Protein AF-A0AAW1S042-F1 (afdb_monomer)

Nearest PDB structures (foldseek):
  3hxe-assembly1_A  TM=8.657E-01  e=3.412E-12  Rattus norvegicus
  3hxd-assembly1_A  TM=8.629E-01  e=2.978E-12  Rattus norvegicus
  3c72-assembly1_A  TM=8.714E-01  e=6.152E-12  Rattus norvegicus
  3pz1-assembly1_A  TM=8.764E-01  e=8.450E-12  Rattus norvegicus
  3pz2-assembly1_A  TM=8.570E-01  e=3.607E-11  Rattus norvegicus

Radius of gyration: 26.25 Å; Cα contacts (8 Å, |Δi|>4): 210; chains: 1; bounding box: 79×52×67 Å

Foldseek 3Di:
DDDDDDPDPPDDPDPVVVVVVVVLVVLLVVLVVLLVVCVVVLPLDPVSLVSLLVNCLSPVLPLVSLVSLVSSLVVCVPDPQDLVNNLVSLVVLLVSLLSNCVVPVQRPSSLVSNLVSVVVVSDDLVVVLVSLVVSCVVPVQSPSSLVSNVSSCVVVVPDLVVLLVVLLVSCVVPVLSLSSLVSVLVSLLVVQLPPDPPDPVNVVVVVDPPPPPPPPSPSQRDPVVLVVLVVSLVVSCVVPVPRCSSVVSVLSSLVSVLVVLVPDDDDPVSVVVNVVSVVVNVPPDPDPDPPDPDD

Mean predicted aligned error: 10.49 Å

Organism: NCBI:txid381761

Sequence (295 aa):
MHGRPRPPKDQPEDPEKQRAAGKRLALFSRLCNEVLARRAAKRYDEKSLALAGALLEQNPEVYTAWNFRREALQLALKGDAGPGEAQRLAQRELDLTEKAVRKNPKSYAAWFHRRWVVEQGLCPLDGELDLIDRLLDMDERNFHGWGYRQFITARAGVQAAAEDAYTATRIGQNFSNYSAWHARTTLLQRLHASSRTVTLDQLLAEADPASSTGESAASMVPTWALREEYGLVQQAFFTDPADQSAWLYHRWLLGGSLAHFAAASGTPREGTARQVLEEELACGDSTIECTVINW

Structure (mmCIF, N/CA/C/O backbone):
data_AF-A0AAW1S042-F1
#
_entry.id   AF-A0AAW1S042-F1
#
loop_
_atom_site.group_PDB
_atom_site.id
_atom_site.type_symbol
_atom_site.label_atom_id
_atom_site.label_alt_id
_atom_site.label_comp_id
_atom_site.label_asym_id
_atom_site.label_entity_id
_atom_site.label_seq_id
_atom_site.pdbx_PDB_ins_code
_atom_site.Cartn_x
_atom_site.Cartn_y
_atom_site.Cartn_z
_atom_site.occupancy
_atom_site.B_iso_or_equiv
_atom_site.auth_seq_id
_atom_site.auth_comp_id
_atom_site.auth_asym_id
_atom_site.auth_atom_id
_atom_site.pdbx_PDB_model_num
ATOM 1 N N . MET A 1 1 ? -9.367 14.662 2.533 1.00 55.53 1 MET A N 1
ATOM 2 C CA . MET A 1 1 ? -9.899 16.023 2.316 1.00 55.53 1 MET A CA 1
ATOM 3 C C . MET A 1 1 ? -9.790 16.343 0.817 1.00 55.53 1 MET A C 1
ATOM 5 O O . MET A 1 1 ? -9.067 17.245 0.440 1.00 55.53 1 MET A O 1
ATOM 9 N N . HIS A 1 2 ? -10.444 15.566 -0.060 1.00 60.66 2 HIS A N 1
ATOM 10 C CA . HIS A 1 2 ? -10.288 15.696 -1.521 1.00 60.66 2 HIS A CA 1
ATOM 11 C C . HIS A 1 2 ? -11.624 15.480 -2.230 1.00 60.66 2 HIS A C 1
ATOM 13 O O . HIS A 1 2 ? -12.466 14.742 -1.716 1.00 60.66 2 HIS A O 1
ATOM 19 N N . GLY A 1 3 ? -11.815 16.142 -3.374 1.00 66.12 3 GLY A N 1
ATOM 20 C CA . GLY A 1 3 ? -12.929 15.891 -4.292 1.00 66.12 3 GLY A CA 1
ATOM 21 C C . GLY A 1 3 ? -14.330 16.206 -3.763 1.00 66.12 3 GLY A C 1
ATOM 22 O O . GLY A 1 3 ? -15.298 15.785 -4.383 1.00 66.12 3 GLY A O 1
ATOM 23 N N . ARG A 1 4 ? -14.477 16.914 -2.631 1.00 73.31 4 ARG A N 1
ATOM 24 C CA . ARG A 1 4 ? -15.805 17.331 -2.155 1.00 73.31 4 ARG A CA 1
ATOM 25 C C . ARG A 1 4 ? -16.309 18.484 -3.026 1.00 73.31 4 ARG A C 1
ATOM 27 O O . ARG A 1 4 ? -15.673 19.542 -3.000 1.00 73.31 4 ARG A O 1
ATOM 34 N N . PRO A 1 5 ? -17.424 18.312 -3.759 1.00 78.06 5 PRO A N 1
ATOM 35 C CA . PRO A 1 5 ? -18.046 19.415 -4.475 1.00 78.06 5 PRO A CA 1
ATOM 36 C C . PRO A 1 5 ? -18.377 20.520 -3.475 1.00 78.06 5 PRO A C 1
ATOM 38 O O . PRO A 1 5 ? -18.870 20.237 -2.379 1.00 78.06 5 PRO A O 1
ATOM 41 N N . ARG A 1 6 ? -18.075 21.772 -3.822 1.00 78.62 6 ARG A N 1
ATOM 42 C CA . ARG A 1 6 ? -18.481 22.896 -2.977 1.00 78.62 6 ARG A CA 1
ATOM 43 C C . ARG A 1 6 ? -19.997 23.050 -3.111 1.00 78.62 6 ARG A C 1
ATOM 45 O O . ARG A 1 6 ? -20.460 23.196 -4.243 1.00 78.62 6 ARG A O 1
ATOM 52 N N . PRO A 1 7 ? -20.766 23.002 -2.011 1.00 77.50 7 PRO A N 1
ATOM 53 C CA . PRO A 1 7 ? -22.184 23.305 -2.093 1.00 77.50 7 PRO A CA 1
ATOM 54 C C . PRO A 1 7 ? -22.375 24.771 -2.531 1.00 77.50 7 PRO A C 1
ATOM 56 O O . PRO A 1 7 ? -21.526 25.615 -2.215 1.00 77.50 7 PRO A O 1
ATOM 59 N N . PRO A 1 8 ? -23.458 25.091 -3.263 1.00 81.06 8 PRO A N 1
ATOM 60 C CA . PRO A 1 8 ? -23.831 26.472 -3.560 1.00 81.06 8 PRO A CA 1
ATOM 61 C C . PRO A 1 8 ? -23.985 27.271 -2.260 1.00 81.06 8 PRO A C 1
ATOM 63 O O . PRO A 1 8 ? -24.563 26.764 -1.301 1.00 81.06 8 PRO A O 1
ATOM 66 N N . LYS A 1 9 ? -23.484 28.514 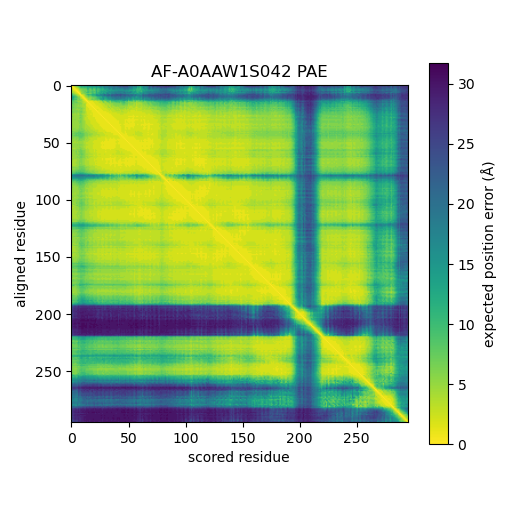-2.220 1.00 73.50 9 LYS A N 1
ATOM 67 C CA . LYS A 1 9 ? -23.454 29.348 -1.000 1.00 73.50 9 LYS A CA 1
ATOM 68 C C . LYS A 1 9 ? -24.835 29.597 -0.373 1.00 73.50 9 LYS A C 1
ATOM 70 O O . LYS A 1 9 ? -24.899 29.792 0.835 1.00 73.50 9 LYS A O 1
ATOM 75 N N . ASP A 1 10 ? -25.901 29.542 -1.170 1.00 79.50 10 ASP A N 1
ATOM 76 C CA . ASP A 1 10 ? -27.246 29.981 -0.771 1.00 79.50 10 ASP A CA 1
ATOM 77 C C . ASP A 1 10 ? -28.249 28.828 -0.585 1.00 79.50 10 ASP A C 1
ATOM 79 O O . ASP A 1 10 ? -29.434 29.067 -0.357 1.00 79.50 10 ASP A O 1
ATOM 83 N N . GLN A 1 11 ? -27.807 27.567 -0.681 1.00 74.69 11 GLN A N 1
ATOM 84 C CA . GLN A 1 11 ? -28.673 26.420 -0.395 1.00 74.69 11 GLN A CA 1
ATOM 85 C C . GLN A 1 11 ? -28.545 26.004 1.074 1.00 74.69 11 GLN A C 1
ATOM 87 O O . GLN A 1 11 ? -27.456 25.597 1.489 1.00 74.69 11 GLN A O 1
ATOM 92 N N . PRO A 1 12 ? -29.634 26.057 1.867 1.00 74.62 12 PRO A N 1
ATOM 93 C CA . PRO A 1 12 ? -29.617 25.495 3.207 1.00 74.62 12 PRO A CA 1
ATOM 94 C C . PRO A 1 12 ? -29.330 23.993 3.122 1.00 74.62 12 PRO A C 1
ATOM 96 O O . PRO A 1 12 ? -29.873 23.280 2.275 1.00 74.62 12 PRO A O 1
ATOM 99 N N . GLU A 1 13 ? -28.446 23.515 3.994 1.00 74.56 13 GLU A N 1
ATOM 100 C CA . GLU A 1 13 ? -28.177 22.087 4.114 1.00 74.56 13 GLU A CA 1
ATOM 101 C C . GLU A 1 13 ? -29.459 21.338 4.492 1.00 74.56 13 GLU A C 1
ATOM 103 O O . GLU A 1 13 ? -30.208 21.744 5.379 1.00 74.56 13 GLU A O 1
ATOM 108 N N . ASP A 1 14 ? -29.677 20.211 3.822 1.00 85.31 14 ASP A N 1
ATOM 109 C CA . ASP A 1 14 ? -30.791 19.305 4.075 1.00 85.31 14 ASP A CA 1
ATOM 110 C C . ASP A 1 14 ? -30.846 18.893 5.570 1.00 85.31 14 ASP A C 1
ATOM 112 O O . ASP A 1 14 ? -29.891 18.273 6.068 1.00 85.31 14 ASP A O 1
ATOM 116 N N . PRO A 1 15 ? -31.946 19.197 6.293 1.00 88.75 15 PRO A N 1
ATOM 117 C CA . PRO A 1 15 ? -32.100 18.871 7.710 1.00 88.75 15 PRO A CA 1
ATOM 118 C C . PRO A 1 15 ? -31.902 17.383 8.027 1.00 88.75 15 PRO A C 1
ATOM 120 O O . PRO A 1 15 ? -31.401 17.035 9.102 1.00 88.75 15 PRO A O 1
ATOM 123 N N . GLU A 1 16 ? -32.247 16.482 7.102 1.00 88.44 16 GLU A N 1
ATOM 124 C CA . GLU A 1 16 ? -32.028 15.047 7.290 1.00 88.44 16 GLU A CA 1
ATOM 125 C C . GLU A 1 16 ? -30.540 14.696 7.244 1.00 88.44 16 GLU A C 1
ATOM 127 O O . GLU A 1 16 ? -30.055 13.942 8.098 1.00 88.44 16 GLU A O 1
ATOM 132 N N . LYS A 1 17 ? -29.785 15.297 6.313 1.00 87.00 17 LYS A N 1
ATOM 133 C CA . LYS A 1 17 ? -28.324 15.135 6.232 1.00 87.00 17 LYS A CA 1
ATOM 134 C C . LYS A 1 17 ? -27.640 15.671 7.481 1.00 87.00 17 LYS A C 1
ATOM 136 O O . LYS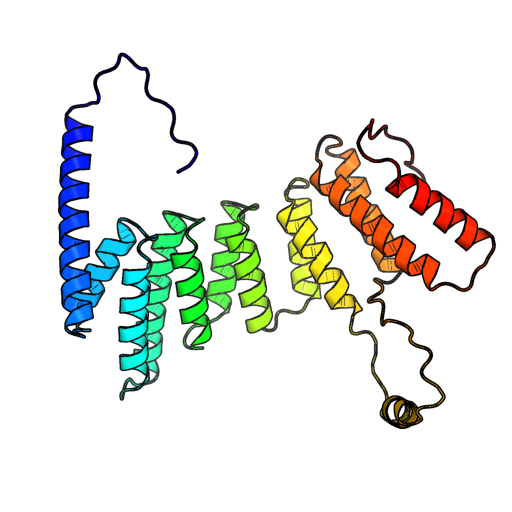 A 1 17 ? -26.755 14.997 8.012 1.00 87.00 17 LYS A O 1
ATOM 141 N N . GLN A 1 18 ? -28.077 16.820 7.996 1.00 87.94 18 GLN A N 1
ATOM 142 C CA . GLN A 1 18 ? -27.558 17.375 9.249 1.00 87.94 18 GLN A CA 1
ATOM 143 C C . GLN A 1 18 ? -27.838 16.450 10.436 1.00 87.94 18 GLN A C 1
ATOM 145 O O . GLN A 1 18 ? -26.932 16.131 11.211 1.00 87.94 18 GLN A O 1
ATOM 150 N N . ARG A 1 19 ? -29.068 15.932 10.552 1.00 90.62 19 ARG A N 1
ATOM 151 C CA . ARG A 1 19 ? -29.435 14.986 11.616 1.00 90.62 19 ARG A CA 1
ATOM 152 C C . ARG A 1 19 ? -28.632 13.686 11.524 1.00 90.62 19 ARG A C 1
ATOM 154 O O . ARG A 1 19 ? -28.183 13.169 12.550 1.00 90.62 19 ARG A O 1
ATOM 161 N N . ALA A 1 20 ? -28.427 13.154 10.320 1.00 90.88 20 ALA A N 1
ATOM 162 C CA . ALA A 1 20 ? -27.613 11.963 10.089 1.00 90.88 20 ALA A CA 1
ATOM 163 C C . ALA A 1 20 ? -26.132 12.203 10.434 1.00 90.88 20 ALA A C 1
ATOM 165 O O . ALA A 1 20 ? -25.518 11.378 11.117 1.00 90.88 20 ALA A O 1
ATOM 166 N N . ALA A 1 21 ? -25.572 13.350 10.036 1.00 90.06 21 ALA A N 1
ATOM 167 C CA . ALA A 1 21 ? -24.212 13.752 10.386 1.00 90.06 21 ALA A CA 1
ATOM 168 C C . ALA A 1 21 ? -24.035 13.896 11.905 1.00 90.06 21 ALA A C 1
ATOM 170 O O . ALA A 1 21 ? -23.067 13.369 12.455 1.00 90.06 21 ALA A O 1
ATOM 171 N N . GLY A 1 22 ? -25.004 14.509 12.594 1.00 94.06 22 GLY A N 1
ATOM 172 C CA . GLY A 1 22 ? -25.017 14.626 14.053 1.00 94.06 22 GLY A CA 1
ATOM 173 C C . GLY A 1 22 ? -25.042 13.267 14.758 1.00 94.06 22 GLY A C 1
ATOM 174 O O . GLY A 1 22 ? -24.242 13.023 15.662 1.00 94.06 22 GLY A O 1
ATOM 175 N N . LYS A 1 23 ? -25.885 12.328 14.299 1.00 93.81 23 LYS A N 1
ATOM 176 C CA . LYS A 1 23 ? -25.903 10.946 14.819 1.00 93.81 23 LYS A CA 1
ATOM 177 C C . LYS A 1 23 ? -24.561 10.240 14.611 1.00 93.81 23 LYS A C 1
ATOM 179 O O . LYS A 1 23 ? -24.075 9.575 15.527 1.00 93.81 23 LYS A O 1
ATOM 184 N N . ARG A 1 24 ? -23.951 10.398 13.429 1.00 93.62 24 ARG A N 1
ATOM 185 C CA . ARG A 1 24 ? -22.645 9.805 13.109 1.00 93.62 24 ARG A CA 1
ATOM 186 C C . ARG A 1 24 ? -21.542 10.379 13.992 1.00 93.62 24 ARG A C 1
ATOM 188 O O . ARG A 1 24 ? -20.758 9.614 14.539 1.00 93.62 24 ARG A O 1
ATOM 195 N N . LEU A 1 25 ? -21.520 11.697 14.188 1.00 95.44 25 LEU A N 1
ATOM 196 C CA . LEU A 1 25 ? -20.566 12.368 15.070 1.00 95.44 25 LEU A CA 1
ATOM 197 C C . LEU A 1 25 ? -20.721 11.902 16.523 1.00 95.44 25 LEU A C 1
ATOM 199 O O . LEU A 1 25 ? -19.735 11.537 17.154 1.00 95.44 25 LEU A O 1
ATOM 203 N N . ALA A 1 26 ? -21.950 11.837 17.038 1.00 96.56 26 ALA A N 1
ATOM 204 C CA . ALA A 1 26 ? -22.207 11.363 18.397 1.00 96.56 26 ALA A CA 1
ATOM 205 C C . ALA A 1 26 ? -21.772 9.901 18.597 1.00 96.56 26 ALA A C 1
ATOM 207 O O . ALA A 1 26 ? -21.241 9.540 19.648 1.00 96.56 26 ALA A O 1
ATOM 208 N N . LEU A 1 27 ? -21.983 9.038 17.598 1.00 96.00 27 LEU A N 1
ATOM 209 C CA . LEU A 1 27 ? -21.487 7.665 17.640 1.00 96.00 27 LEU A CA 1
ATOM 210 C C . LEU A 1 27 ? -19.955 7.615 17.579 1.00 96.00 27 LEU A C 1
ATOM 212 O O . LEU A 1 27 ? -19.354 6.917 18.389 1.00 96.00 27 LEU A O 1
ATOM 216 N N . PHE A 1 28 ? -19.333 8.368 16.670 1.00 97.00 28 PHE A N 1
ATOM 217 C CA . PHE A 1 28 ? -17.879 8.460 16.544 1.00 97.00 28 PHE A CA 1
ATOM 218 C C . PHE A 1 28 ? -17.223 8.898 17.859 1.00 97.00 28 PHE A C 1
ATOM 220 O O . PHE A 1 28 ? -16.345 8.201 18.359 1.00 97.00 28 PHE A O 1
ATOM 227 N N . SER A 1 29 ? -17.699 9.986 18.472 1.00 97.50 29 SER A N 1
ATOM 228 C CA . SER A 1 29 ? -17.171 10.482 19.749 1.00 97.50 29 SER A CA 1
ATOM 229 C C . SER A 1 29 ? -17.309 9.453 20.872 1.00 97.50 29 SER A C 1
ATOM 231 O O . SER A 1 29 ? -16.369 9.248 21.637 1.00 97.50 29 SER A O 1
ATOM 233 N N . ARG A 1 30 ? -18.450 8.750 20.950 1.00 97.88 30 ARG A N 1
ATOM 234 C CA . ARG A 1 30 ? -18.648 7.672 21.934 1.00 97.88 30 ARG A CA 1
ATOM 235 C C . ARG A 1 30 ? -17.677 6.513 21.723 1.00 97.88 30 ARG A C 1
ATOM 237 O O . ARG A 1 30 ? -17.070 6.062 22.689 1.00 97.88 30 ARG A O 1
ATOM 244 N N . LEU A 1 31 ? -17.507 6.056 20.481 1.00 98.12 31 LEU A N 1
ATOM 245 C CA . LEU A 1 31 ? -16.571 4.978 20.154 1.00 98.12 31 LEU A CA 1
ATOM 246 C C . LEU A 1 31 ? -15.123 5.374 20.460 1.00 98.12 31 LEU A C 1
ATOM 248 O O . LEU A 1 31 ? -14.408 4.589 21.073 1.00 98.12 31 LEU A O 1
ATOM 252 N N . CYS A 1 32 ? -14.705 6.590 20.096 1.00 97.94 32 CYS A N 1
ATOM 253 C CA . CYS A 1 32 ? -13.380 7.113 20.432 1.00 97.94 32 CYS A CA 1
ATOM 254 C C . CYS A 1 32 ? -13.124 7.067 21.940 1.00 97.94 32 CYS A C 1
ATOM 256 O O . CYS A 1 32 ? -12.127 6.491 22.370 1.00 97.94 32 CYS A O 1
ATOM 258 N N . ASN A 1 33 ? -14.038 7.621 22.742 1.00 97.94 33 ASN A N 1
ATOM 259 C CA . ASN A 1 33 ? -13.884 7.668 24.195 1.00 97.94 33 ASN A CA 1
ATOM 260 C C . ASN A 1 33 ? -13.809 6.263 24.807 1.00 97.94 33 ASN A C 1
ATOM 262 O O . ASN A 1 33 ? -12.932 5.995 25.626 1.00 97.94 33 ASN A O 1
ATOM 266 N N . GLU A 1 34 ? -14.681 5.350 24.376 1.00 97.94 34 GLU A N 1
ATOM 267 C CA . GLU A 1 34 ? -14.714 3.984 24.902 1.00 97.94 34 GLU A CA 1
ATOM 268 C C . GLU A 1 34 ? -13.457 3.185 24.515 1.00 97.94 34 GLU A C 1
ATOM 270 O O . GLU A 1 34 ? -12.880 2.493 25.357 1.00 97.94 34 GLU A O 1
ATOM 275 N N . VAL A 1 35 ? -12.986 3.303 23.268 1.00 98.25 35 VAL A N 1
ATOM 276 C CA . VAL A 1 35 ? -11.755 2.638 22.803 1.00 98.25 35 VAL A CA 1
ATOM 277 C C . VAL A 1 35 ? -10.532 3.179 23.546 1.00 98.25 35 VAL A C 1
ATOM 279 O O . VAL A 1 35 ? -9.700 2.394 24.001 1.00 98.25 35 VAL A O 1
ATOM 282 N N . LEU A 1 36 ? -10.432 4.500 23.731 1.00 97.94 36 LEU A N 1
ATOM 283 C CA . LEU A 1 36 ? -9.343 5.118 24.492 1.00 97.94 36 LEU A CA 1
ATOM 284 C C . LEU A 1 36 ? -9.344 4.669 25.958 1.00 97.94 36 LEU A C 1
ATOM 286 O O . LEU A 1 36 ? -8.295 4.289 26.478 1.00 97.94 36 LEU A O 1
ATOM 290 N N . ALA A 1 37 ? -10.511 4.642 26.606 1.00 98.12 37 ALA A N 1
ATOM 291 C CA . ALA A 1 37 ? -10.644 4.180 27.986 1.00 98.12 37 ALA A CA 1
ATOM 292 C C . ALA A 1 37 ? -10.275 2.692 28.136 1.00 98.12 37 ALA A C 1
ATOM 294 O O . ALA A 1 37 ? -9.595 2.301 29.087 1.00 98.12 37 ALA A O 1
ATOM 295 N N . ARG A 1 38 ? -10.685 1.841 27.187 1.00 98.00 38 ARG A N 1
ATOM 296 C CA . ARG A 1 38 ? -10.331 0.410 27.168 1.00 98.00 38 ARG A CA 1
ATOM 297 C C . ARG A 1 38 ? -8.845 0.178 26.940 1.00 98.00 38 ARG A C 1
ATOM 299 O O . ARG A 1 38 ? -8.270 -0.659 27.634 1.00 98.00 38 ARG A O 1
ATOM 306 N N . ARG A 1 39 ? -8.222 0.946 26.044 1.00 97.12 39 ARG A N 1
ATOM 307 C CA . ARG A 1 39 ? -6.772 0.917 25.831 1.00 97.12 39 ARG A CA 1
ATOM 308 C C . ARG A 1 39 ? -6.003 1.348 27.075 1.00 97.12 39 ARG A C 1
ATOM 310 O O . ARG A 1 39 ? -5.081 0.646 27.472 1.00 97.12 39 ARG A O 1
ATOM 317 N N . ALA A 1 40 ? -6.408 2.442 27.724 1.00 97.31 40 ALA A N 1
ATOM 318 C CA . ALA A 1 40 ? -5.790 2.902 28.971 1.00 97.31 40 ALA A CA 1
ATOM 319 C C . ALA A 1 40 ? -5.861 1.832 30.075 1.00 97.31 40 ALA A C 1
ATOM 321 O O . ALA A 1 40 ? -4.893 1.611 30.796 1.00 97.31 40 ALA A O 1
ATOM 322 N N . ALA A 1 41 ? -6.980 1.107 30.145 1.00 97.44 41 ALA A N 1
ATOM 323 C CA . ALA A 1 41 ? -7.169 -0.017 31.057 1.00 97.44 41 ALA A CA 1
ATOM 324 C C . ALA A 1 41 ? -6.541 -1.344 30.573 1.00 97.44 41 ALA A C 1
ATOM 326 O O . ALA A 1 41 ? -6.717 -2.360 31.241 1.00 97.44 41 ALA A O 1
ATOM 327 N N . LYS A 1 42 ? -5.862 -1.370 29.414 1.00 96.25 42 LYS A N 1
ATOM 328 C CA . LYS A 1 42 ? -5.301 -2.577 28.770 1.00 96.25 42 LYS A CA 1
ATOM 329 C C . LYS A 1 42 ? -6.311 -3.734 28.641 1.00 96.25 42 LYS A C 1
ATOM 331 O O . LYS A 1 42 ? -5.962 -4.901 28.799 1.00 96.25 42 LYS A O 1
ATOM 336 N N . ARG A 1 43 ? -7.582 -3.416 28.370 1.00 96.81 43 ARG A N 1
ATOM 337 C CA . ARG A 1 43 ? -8.670 -4.402 28.234 1.00 96.81 43 ARG A CA 1
ATOM 338 C C . ARG A 1 43 ? -8.825 -4.846 26.782 1.00 96.81 43 ARG A C 1
ATOM 340 O O . ARG A 1 43 ? -9.463 -4.139 26.007 1.00 96.81 43 ARG A O 1
ATOM 347 N N . TYR A 1 44 ? -8.305 -6.019 26.428 1.00 95.06 44 TYR A N 1
ATOM 348 C CA . TYR A 1 44 ? -8.291 -6.552 25.052 1.00 95.06 44 TYR A CA 1
ATOM 349 C C . TYR A 1 44 ? -9.363 -7.621 24.769 1.00 95.06 44 TYR A C 1
ATOM 351 O O . TYR A 1 44 ? -9.159 -8.505 23.945 1.00 95.06 44 TYR A O 1
ATOM 359 N N . ASP A 1 45 ? -10.504 -7.556 25.457 1.00 94.50 45 ASP A N 1
ATOM 360 C CA . ASP A 1 45 ? -11.616 -8.486 25.240 1.00 94.50 45 ASP A CA 1
ATOM 361 C C . ASP A 1 45 ? -12.277 -8.326 23.851 1.00 94.50 45 ASP A C 1
ATOM 363 O O . ASP A 1 45 ? -12.100 -7.323 23.153 1.00 94.50 45 ASP A O 1
ATOM 367 N N . GLU A 1 46 ? -13.078 -9.313 23.443 1.00 94.31 46 GLU A N 1
ATOM 368 C CA . GLU A 1 46 ? -13.741 -9.308 22.132 1.00 94.31 46 GLU A CA 1
ATOM 369 C C . GLU A 1 46 ? -14.631 -8.073 21.919 1.00 94.31 46 GLU A C 1
ATOM 371 O O . GLU A 1 46 ? -14.674 -7.512 20.821 1.00 94.31 46 GLU A O 1
ATOM 376 N N . LYS A 1 47 ? -15.284 -7.580 22.978 1.00 96.62 47 LYS A N 1
ATOM 377 C CA . LYS A 1 47 ? -16.103 -6.367 22.909 1.00 96.62 47 LYS A CA 1
ATOM 378 C C . LYS A 1 47 ? -15.235 -5.133 22.660 1.00 96.62 47 LYS A C 1
ATOM 380 O O . LYS A 1 47 ? -15.620 -4.284 21.857 1.00 96.62 47 LYS A O 1
ATOM 385 N N . SER A 1 48 ? -14.067 -5.026 23.295 1.00 97.38 48 SER A N 1
ATOM 386 C CA . SER A 1 48 ? -13.092 -3.965 23.018 1.00 97.38 48 SER A CA 1
ATOM 387 C C . SER A 1 48 ? -12.673 -3.948 21.551 1.00 97.38 48 SER A C 1
ATOM 389 O O . SER A 1 48 ? -12.648 -2.884 20.928 1.00 97.38 48 SER A O 1
ATOM 391 N N . LEU A 1 49 ? -12.370 -5.120 20.989 1.00 97.19 49 LEU A N 1
ATOM 392 C CA . LEU A 1 49 ? -11.982 -5.245 19.589 1.00 97.19 49 LEU A CA 1
ATOM 393 C C . LEU A 1 49 ? -13.145 -4.912 18.653 1.00 97.19 49 LEU A C 1
ATOM 395 O O . LEU A 1 49 ? -12.946 -4.166 17.698 1.00 97.19 49 LEU A O 1
ATOM 399 N N . ALA A 1 50 ? -14.363 -5.367 18.943 1.00 97.38 50 ALA A N 1
ATOM 400 C CA . ALA A 1 50 ? -15.543 -5.021 18.153 1.00 97.38 50 ALA A CA 1
ATOM 401 C C . ALA A 1 50 ? -15.794 -3.501 18.121 1.00 97.38 50 ALA A C 1
ATOM 403 O O . ALA A 1 50 ? -16.047 -2.935 17.058 1.00 97.38 50 ALA A O 1
ATOM 404 N N . LEU A 1 51 ? -15.651 -2.817 19.261 1.00 98.12 51 LEU A N 1
ATOM 405 C CA . LEU A 1 51 ? -15.790 -1.358 19.348 1.00 98.12 51 LEU A CA 1
ATOM 406 C C . LEU A 1 51 ? -14.705 -0.624 18.548 1.00 98.12 51 LEU A C 1
ATOM 408 O O . LEU A 1 51 ? -15.008 0.335 17.838 1.00 98.12 51 LEU A O 1
ATOM 412 N N . ALA A 1 52 ? -13.456 -1.091 18.620 1.00 98.19 52 ALA A N 1
ATOM 413 C CA . ALA A 1 52 ? -12.367 -0.549 17.810 1.00 98.19 52 ALA A CA 1
ATOM 414 C C . ALA A 1 52 ? -12.590 -0.796 16.309 1.00 98.19 52 ALA A C 1
ATOM 416 O O . ALA A 1 52 ? -12.351 0.099 15.504 1.00 98.19 52 ALA A O 1
ATOM 417 N N . GLY A 1 53 ? -13.100 -1.972 15.933 1.00 97.50 53 GLY A N 1
ATOM 418 C CA . GLY A 1 53 ? -13.489 -2.289 14.558 1.00 97.50 53 GLY A CA 1
ATOM 419 C C . GLY A 1 53 ? -14.575 -1.345 14.044 1.00 97.50 53 GLY A C 1
ATOM 420 O O . GLY A 1 53 ? -14.393 -0.715 13.008 1.00 97.50 53 GLY A O 1
ATOM 421 N N . ALA A 1 54 ? -15.645 -1.139 14.816 1.00 96.69 54 ALA A N 1
ATOM 422 C CA . ALA A 1 54 ? -16.717 -0.204 14.468 1.00 96.69 54 ALA A CA 1
ATOM 423 C C . ALA A 1 54 ? -16.221 1.250 14.329 1.00 96.69 54 ALA A C 1
ATOM 425 O O . ALA A 1 54 ? -16.711 2.00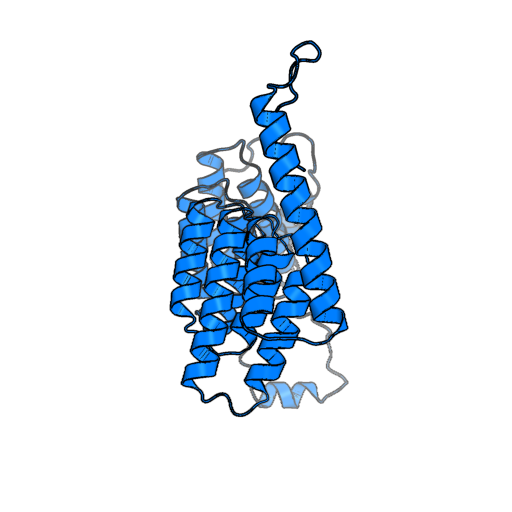9 13.488 1.00 96.69 54 ALA A O 1
ATOM 426 N N . LEU A 1 55 ? -15.237 1.653 15.141 1.00 97.75 55 LEU A N 1
ATOM 427 C CA . LEU A 1 55 ? -14.599 2.964 15.024 1.00 97.75 55 LEU A CA 1
ATOM 428 C C . LEU A 1 55 ? -13.829 3.101 13.703 1.00 97.75 55 LEU A C 1
ATOM 430 O O . LEU A 1 55 ? -13.962 4.111 13.011 1.00 97.75 55 LEU A O 1
ATOM 434 N N . LEU A 1 56 ? -13.063 2.075 13.335 1.00 97.56 56 LEU A N 1
ATOM 435 C CA . LEU A 1 56 ? -12.264 2.040 12.109 1.00 97.56 56 LEU A CA 1
ATOM 436 C C . LEU A 1 56 ? -13.128 1.930 10.850 1.00 97.56 56 LEU A C 1
ATOM 438 O O . LEU A 1 56 ? -12.852 2.595 9.853 1.00 97.56 56 LEU A O 1
ATOM 442 N N . GLU A 1 57 ? -14.232 1.186 10.915 1.00 93.69 57 GLU A N 1
ATOM 443 C CA . GLU A 1 57 ? -15.240 1.166 9.857 1.00 93.69 57 GLU A CA 1
ATOM 444 C C . GLU A 1 57 ? -15.857 2.556 9.652 1.00 93.69 57 GLU A C 1
ATOM 446 O O . GLU A 1 57 ? -16.181 2.916 8.521 1.00 93.69 57 GLU A O 1
ATOM 451 N N . GLN A 1 58 ? -15.972 3.397 10.690 1.00 92.75 58 GLN A N 1
ATOM 452 C CA . GLN A 1 58 ? -16.365 4.801 10.520 1.00 92.75 58 GLN A CA 1
ATOM 453 C C . GLN A 1 58 ? -15.249 5.670 9.946 1.00 92.75 58 GLN A C 1
ATOM 455 O O . GLN A 1 58 ? -15.519 6.440 9.016 1.00 92.75 58 GLN A O 1
ATOM 460 N N . ASN A 1 59 ? -14.031 5.551 10.471 1.00 94.38 59 ASN A N 1
ATOM 461 C CA . ASN A 1 59 ? -12.872 6.302 10.012 1.00 94.38 59 ASN A CA 1
ATOM 462 C C . ASN A 1 59 ? -11.578 5.473 10.149 1.00 94.38 59 ASN A C 1
ATOM 464 O O . ASN A 1 59 ? -11.057 5.347 11.262 1.00 94.38 59 ASN A O 1
ATOM 468 N N . PRO A 1 60 ? -11.008 4.976 9.038 1.00 95.94 60 PRO A N 1
ATOM 469 C CA . PRO A 1 60 ? -9.788 4.178 9.085 1.00 95.94 60 PRO A CA 1
ATOM 470 C C . PRO A 1 60 ? -8.535 5.007 9.407 1.00 95.94 60 PRO A C 1
ATOM 472 O O . PRO A 1 60 ? -7.493 4.429 9.691 1.00 95.94 60 PRO A O 1
ATOM 475 N N . GLU A 1 61 ? -8.619 6.343 9.448 1.00 94.62 61 GLU A N 1
ATOM 476 C CA . GLU A 1 61 ? -7.497 7.220 9.823 1.00 94.62 61 GLU A CA 1
ATOM 477 C C . GLU A 1 61 ? -7.244 7.291 11.335 1.00 94.62 61 GLU A C 1
ATOM 479 O O . GLU A 1 61 ? -6.307 7.955 11.780 1.00 94.62 61 GLU A O 1
ATOM 484 N N . VAL A 1 62 ? -8.065 6.634 12.163 1.00 96.50 62 VAL A N 1
ATOM 485 C CA . VAL A 1 62 ? -7.866 6.626 13.619 1.00 96.50 62 VAL A CA 1
ATOM 486 C C . VAL A 1 62 ? -6.711 5.685 13.977 1.00 96.50 62 VAL A C 1
ATOM 488 O O . VAL A 1 62 ? -6.903 4.558 14.429 1.00 96.50 62 VAL A O 1
ATOM 491 N N . TYR A 1 63 ? -5.482 6.171 13.793 1.00 96.25 63 TYR A N 1
ATOM 492 C CA . TYR A 1 63 ? -4.241 5.414 13.995 1.00 96.25 63 TYR A CA 1
ATOM 493 C C . TYR A 1 63 ? -4.162 4.750 15.378 1.00 96.25 63 TYR A C 1
ATOM 495 O O . TYR A 1 63 ? -3.802 3.583 15.509 1.00 96.25 63 TYR A O 1
ATOM 503 N N . THR A 1 64 ? -4.595 5.460 16.419 1.00 97.12 64 THR A N 1
ATOM 504 C CA . THR A 1 64 ? -4.652 4.966 17.801 1.00 97.12 64 THR A CA 1
ATOM 505 C C . THR A 1 64 ? -5.481 3.686 17.949 1.00 97.12 64 THR A C 1
ATOM 507 O O . THR A 1 64 ? -5.117 2.823 18.748 1.00 97.12 64 THR A O 1
ATOM 510 N N . ALA A 1 65 ? -6.569 3.538 17.185 1.00 98.12 65 ALA A N 1
ATOM 511 C CA . ALA A 1 65 ? -7.401 2.338 17.216 1.00 98.12 65 ALA A CA 1
ATOM 512 C C . ALA A 1 65 ? -6.693 1.152 16.546 1.00 98.12 65 ALA A C 1
ATOM 514 O O . ALA A 1 65 ? -6.744 0.043 17.070 1.00 98.12 65 ALA A O 1
ATOM 515 N N . TRP A 1 66 ? -5.945 1.378 15.461 1.00 98.19 66 TRP A N 1
ATOM 516 C CA . TRP A 1 66 ? -5.077 0.344 14.889 1.00 98.19 66 TRP A CA 1
ATOM 517 C C . TRP A 1 66 ? -3.976 -0.089 15.859 1.00 98.19 66 TRP A C 1
ATOM 519 O O . TRP A 1 66 ? -3.712 -1.283 15.967 1.00 98.19 66 TRP A O 1
ATOM 529 N N . ASN A 1 67 ? -3.359 0.846 16.592 1.00 97.94 67 ASN A N 1
ATOM 530 C CA . ASN A 1 67 ? -2.351 0.517 17.609 1.00 97.94 67 ASN A CA 1
ATOM 531 C C . ASN A 1 67 ? -2.942 -0.380 18.701 1.00 97.94 67 ASN A C 1
ATOM 533 O O . ASN A 1 67 ? -2.342 -1.391 19.045 1.00 97.94 67 ASN A O 1
ATOM 537 N N . PHE A 1 68 ? -4.139 -0.042 19.187 1.00 98.19 68 PHE A N 1
ATOM 538 C CA . PHE A 1 68 ? -4.855 -0.841 20.179 1.00 98.19 68 PHE A CA 1
ATOM 539 C C . PHE A 1 68 ? -5.105 -2.280 19.709 1.00 98.19 68 PHE A C 1
ATOM 541 O O . PHE A 1 68 ? -4.920 -3.229 20.468 1.00 98.19 68 PHE A O 1
ATOM 548 N N . ARG A 1 69 ? -5.486 -2.455 18.439 1.00 98.06 69 ARG A N 1
ATOM 549 C CA . ARG A 1 69 ? -5.689 -3.785 17.850 1.00 98.06 69 ARG A CA 1
ATOM 550 C C . ARG A 1 69 ? -4.382 -4.561 17.699 1.00 98.06 69 ARG A C 1
ATOM 552 O O . ARG A 1 69 ? -4.360 -5.751 17.991 1.00 98.06 69 ARG A O 1
ATOM 559 N N . ARG A 1 70 ? -3.280 -3.896 17.323 1.00 97.44 70 ARG A N 1
ATOM 560 C CA . ARG A 1 70 ? -1.951 -4.535 17.285 1.00 97.44 70 ARG A CA 1
ATOM 561 C C . ARG A 1 70 ? -1.505 -5.001 18.666 1.00 97.44 70 ARG A C 1
ATOM 563 O O . ARG A 1 70 ? -1.033 -6.123 18.783 1.00 97.44 70 ARG A O 1
ATOM 570 N N . GLU A 1 71 ? -1.695 -4.181 19.698 1.00 96.69 71 GLU A N 1
ATOM 571 C CA . GLU A 1 71 ? -1.390 -4.550 21.089 1.00 96.69 71 GLU A CA 1
ATOM 572 C C . GLU A 1 71 ? -2.163 -5.807 21.517 1.00 96.69 71 GLU A C 1
ATOM 574 O O . GLU A 1 71 ? -1.575 -6.732 22.079 1.00 96.69 71 GLU A O 1
ATOM 579 N N . ALA A 1 72 ? -3.459 -5.869 21.196 1.00 95.06 72 ALA A N 1
ATOM 580 C CA . ALA A 1 72 ? -4.301 -7.027 21.476 1.00 95.06 72 ALA A CA 1
ATOM 581 C C . ALA A 1 72 ? -3.837 -8.287 20.733 1.00 95.06 72 ALA A C 1
ATOM 583 O O . ALA A 1 72 ? -3.676 -9.338 21.354 1.00 95.06 72 ALA A O 1
ATOM 584 N N . LEU A 1 73 ? -3.590 -8.183 19.420 1.00 94.50 73 LEU A N 1
ATOM 585 C CA . LEU A 1 73 ? -3.140 -9.319 18.618 1.00 94.50 73 LEU A CA 1
ATOM 586 C C . LEU A 1 73 ? -1.771 -9.811 19.096 1.00 94.50 73 LEU A C 1
ATOM 588 O O . LEU A 1 73 ? -1.594 -11.002 19.300 1.00 94.50 73 LEU A O 1
ATOM 592 N N . GLN A 1 74 ? -0.820 -8.910 19.352 1.00 94.44 74 GLN A N 1
ATOM 593 C CA . GLN A 1 74 ? 0.498 -9.279 19.877 1.00 94.44 74 GLN A CA 1
ATOM 594 C C . GLN A 1 74 ? 0.409 -10.012 21.214 1.00 94.44 74 GLN A C 1
ATOM 596 O O . GLN A 1 74 ? 1.174 -10.946 21.441 1.00 94.44 74 GLN A O 1
ATOM 601 N N . LEU A 1 75 ? -0.495 -9.593 22.102 1.00 93.12 75 LEU A N 1
ATOM 602 C CA . LEU A 1 75 ? -0.709 -10.283 23.369 1.00 93.12 75 LEU A CA 1
ATOM 603 C C . LEU A 1 75 ? -1.279 -11.687 23.145 1.00 93.12 75 LEU A C 1
ATOM 605 O O . LEU A 1 75 ? -0.788 -12.634 23.751 1.00 93.12 75 LEU A O 1
ATOM 609 N N . ALA A 1 76 ? -2.266 -11.825 22.257 1.00 90.69 76 ALA A N 1
ATOM 610 C CA . ALA A 1 76 ? -2.853 -13.118 21.920 1.00 90.69 76 ALA A CA 1
ATOM 611 C C . ALA A 1 76 ? -1.821 -14.072 21.296 1.00 90.69 76 ALA A C 1
ATOM 613 O O . ALA A 1 76 ? -1.736 -15.224 21.705 1.00 90.69 76 ALA A O 1
ATOM 614 N N . LEU A 1 77 ? -0.987 -13.577 20.375 1.00 89.50 77 LEU A N 1
ATOM 615 C CA . LEU A 1 77 ? 0.065 -14.357 19.712 1.00 89.50 77 LEU A CA 1
ATOM 616 C C . LEU A 1 77 ? 1.222 -14.751 20.643 1.00 89.50 77 LEU A C 1
ATOM 618 O O . LEU A 1 77 ? 1.894 -15.742 20.383 1.00 89.50 77 LEU A O 1
ATOM 622 N N . LYS A 1 78 ? 1.480 -13.975 21.703 1.00 89.81 78 LYS A N 1
ATOM 623 C CA . LYS A 1 78 ? 2.469 -14.317 22.742 1.00 89.81 78 LYS A CA 1
ATOM 624 C C . LYS A 1 78 ? 1.935 -15.289 23.793 1.00 89.81 78 LYS A C 1
ATOM 626 O O . LYS A 1 78 ? 2.734 -15.833 24.549 1.00 89.81 78 LYS A O 1
ATOM 631 N N . GLY A 1 79 ? 0.616 -15.421 23.907 1.00 86.69 79 GLY A N 1
ATOM 632 C CA . GLY A 1 79 ? -0.016 -16.382 24.805 1.00 86.69 79 GLY A CA 1
ATOM 633 C C . GLY A 1 79 ? -0.084 -17.781 24.195 1.00 86.69 79 GLY A C 1
ATOM 634 O O . GLY A 1 79 ? 0.509 -18.055 23.157 1.00 86.69 79 GLY A O 1
ATOM 635 N N . ASP A 1 80 ? -0.890 -18.646 24.805 1.00 79.00 80 ASP A N 1
ATOM 636 C CA . ASP A 1 80 ? -1.086 -20.036 24.368 1.00 79.00 80 ASP A CA 1
ATOM 637 C C . ASP A 1 80 ? -2.070 -20.168 23.187 1.00 79.00 80 ASP A C 1
ATOM 639 O O . ASP A 1 80 ? -2.787 -21.164 23.056 1.00 79.00 80 ASP A O 1
ATOM 643 N N . ALA A 1 81 ? -2.161 -19.151 22.321 1.00 80.31 81 ALA A N 1
ATOM 644 C CA . ALA A 1 81 ? -2.979 -19.246 21.121 1.00 80.31 81 ALA A CA 1
ATOM 645 C C . ALA A 1 81 ? -2.389 -20.324 20.203 1.00 80.31 81 ALA A C 1
ATOM 647 O O . ALA A 1 81 ? -1.307 -20.165 19.639 1.00 80.31 81 ALA A O 1
ATOM 648 N N . GLY A 1 82 ? -3.111 -21.434 20.041 1.00 86.81 82 GLY A N 1
ATOM 649 C CA . GLY A 1 82 ? -2.718 -22.476 19.099 1.00 86.81 82 GLY A CA 1
ATOM 650 C C . GLY A 1 82 ? -2.612 -21.926 17.665 1.00 86.81 82 GLY A C 1
ATOM 651 O O . GLY A 1 82 ? -3.288 -20.944 17.337 1.00 86.81 82 GLY A O 1
ATOM 652 N N . PRO A 1 83 ? -1.834 -22.568 16.771 1.00 86.69 83 PRO A N 1
ATOM 653 C CA . PRO A 1 83 ? -1.589 -22.067 15.413 1.00 86.69 83 PRO A CA 1
ATOM 654 C C . PRO A 1 83 ? -2.862 -21.712 14.631 1.00 86.69 83 PRO A C 1
ATOM 656 O O . PRO A 1 83 ? -2.916 -20.679 13.969 1.00 86.69 83 PRO A O 1
ATOM 659 N N . GLY A 1 84 ? -3.920 -22.520 14.765 1.00 90.62 84 GLY A N 1
ATOM 660 C CA . GLY A 1 84 ? -5.206 -22.248 14.119 1.00 90.62 84 GLY A CA 1
ATOM 661 C C . GLY A 1 84 ? -5.909 -20.998 14.658 1.00 90.62 84 GLY A C 1
ATOM 662 O O . GLY A 1 84 ? -6.515 -20.257 13.890 1.00 90.62 84 GLY A O 1
ATOM 663 N N . GLU A 1 85 ? -5.803 -20.710 15.958 1.00 90.94 85 GLU A N 1
ATOM 664 C CA . GLU A 1 85 ? -6.375 -19.484 16.526 1.00 90.94 85 GLU A CA 1
ATOM 665 C C . GLU A 1 85 ? -5.593 -18.247 16.088 1.00 90.94 85 GLU A C 1
ATOM 667 O O . GLU A 1 85 ? -6.196 -17.255 15.683 1.00 90.94 85 GLU A O 1
ATOM 672 N N . ALA A 1 86 ? -4.261 -18.326 16.076 1.00 91.56 86 ALA A N 1
ATOM 673 C CA . ALA A 1 86 ? -3.403 -17.255 15.581 1.00 91.56 86 ALA A CA 1
ATOM 674 C C . ALA A 1 86 ? -3.743 -16.867 14.129 1.00 91.56 86 ALA A C 1
ATOM 676 O O . ALA A 1 86 ? -3.895 -15.682 13.821 1.00 91.56 86 ALA A O 1
ATOM 677 N N . GLN A 1 87 ? -3.940 -17.860 13.255 1.00 93.38 87 GLN A N 1
ATOM 678 C CA . GLN A 1 87 ? -4.368 -17.644 11.869 1.00 93.38 87 GLN A CA 1
ATOM 679 C C . GLN A 1 87 ? -5.762 -17.010 11.785 1.00 93.38 87 GLN A C 1
ATOM 681 O O . GLN A 1 87 ? -5.952 -16.045 11.045 1.00 93.38 87 GLN A O 1
ATOM 686 N N . ARG A 1 88 ? -6.737 -17.487 12.576 1.00 93.69 88 ARG A N 1
ATOM 687 C CA . ARG A 1 88 ? -8.087 -16.891 12.619 1.00 93.69 88 ARG A CA 1
ATOM 688 C C . ARG A 1 88 ? -8.058 -15.429 13.055 1.00 93.69 88 ARG A C 1
ATOM 690 O O . ARG A 1 88 ? -8.757 -14.602 12.472 1.00 93.69 88 ARG A O 1
ATOM 697 N N . LEU A 1 89 ? -7.258 -15.100 14.067 1.00 93.88 89 LEU A N 1
ATOM 698 C CA . LEU A 1 89 ? -7.111 -13.728 14.545 1.00 93.88 89 LEU A CA 1
ATOM 699 C C . LEU A 1 89 ? -6.461 -12.832 13.484 1.00 93.88 89 LEU A C 1
ATOM 701 O O . LEU A 1 89 ? -6.970 -11.743 13.229 1.00 93.88 89 LEU A O 1
ATOM 705 N N . ALA A 1 90 ? -5.400 -13.301 12.819 1.00 94.94 90 ALA A N 1
ATOM 706 C CA . ALA A 1 90 ? -4.781 -12.578 11.710 1.00 94.94 90 ALA A CA 1
ATOM 707 C C . ALA A 1 90 ? -5.774 -12.343 10.559 1.00 94.94 90 ALA A C 1
ATOM 709 O O . ALA A 1 90 ? -5.894 -11.217 10.076 1.00 94.94 90 ALA A O 1
ATOM 710 N N . GLN A 1 91 ? -6.555 -13.361 10.182 1.00 95.56 91 GLN A N 1
ATOM 711 C CA . GLN A 1 91 ? -7.562 -13.239 9.128 1.00 95.56 91 GLN A CA 1
ATOM 712 C C . GLN A 1 91 ? -8.633 -12.194 9.468 1.00 95.56 91 GLN A C 1
ATOM 714 O O . GLN A 1 91 ? -8.961 -11.362 8.628 1.00 95.56 91 GLN A O 1
ATOM 719 N N . ARG A 1 92 ? -9.116 -12.147 10.720 1.00 95.44 92 ARG A N 1
ATOM 720 C CA . ARG A 1 92 ? -10.068 -11.106 11.163 1.00 95.44 92 ARG A CA 1
ATOM 721 C C . ARG A 1 92 ? -9.512 -9.691 10.982 1.00 95.44 92 ARG A C 1
ATOM 723 O O . ARG A 1 92 ? -10.269 -8.772 10.664 1.00 95.44 92 ARG A O 1
ATOM 730 N N . GLU A 1 93 ? -8.212 -9.491 11.202 1.00 96.88 93 GLU A N 1
ATOM 731 C CA . GLU A 1 93 ? -7.569 -8.193 10.961 1.00 96.88 93 GLU A CA 1
ATOM 732 C C . GLU A 1 93 ? -7.409 -7.893 9.463 1.00 96.88 93 GLU A C 1
ATOM 734 O O . GLU A 1 93 ? -7.613 -6.751 9.037 1.00 96.88 93 GLU A O 1
ATOM 739 N N . LEU A 1 94 ? -7.108 -8.899 8.636 1.00 96.75 94 LEU A N 1
ATOM 740 C CA . LEU A 1 94 ? -7.069 -8.745 7.179 1.00 96.75 94 LEU A CA 1
ATOM 741 C C . LEU A 1 94 ? -8.443 -8.366 6.613 1.00 96.75 94 LEU A C 1
ATOM 743 O O . LEU A 1 94 ? -8.526 -7.427 5.822 1.00 96.75 94 LEU A O 1
ATOM 747 N N . ASP A 1 95 ? -9.521 -8.992 7.079 1.00 96.25 95 ASP A N 1
ATOM 748 C CA . ASP A 1 95 ? -10.886 -8.659 6.656 1.00 96.25 95 ASP A CA 1
ATOM 749 C C . ASP A 1 95 ? -11.248 -7.211 7.033 1.00 96.25 95 ASP A C 1
ATOM 751 O O . ASP A 1 95 ? -11.849 -6.465 6.252 1.00 96.25 95 ASP A O 1
ATOM 755 N N . LEU A 1 96 ? -10.855 -6.774 8.236 1.00 97.38 96 LEU A N 1
ATOM 756 C CA . LEU A 1 96 ? -11.084 -5.402 8.690 1.00 97.38 96 LEU A CA 1
ATOM 757 C C . LEU A 1 96 ? -10.285 -4.386 7.862 1.00 97.38 96 LEU A C 1
ATOM 759 O O . LEU A 1 96 ? -10.822 -3.339 7.491 1.00 97.38 96 LEU A O 1
ATOM 763 N N . THR A 1 97 ? -9.016 -4.675 7.562 1.00 97.25 97 THR A N 1
ATOM 764 C CA . THR A 1 97 ? -8.197 -3.787 6.723 1.00 97.25 97 THR A CA 1
ATOM 765 C C . THR A 1 97 ? -8.694 -3.737 5.284 1.00 97.25 97 THR A C 1
ATOM 767 O O . THR A 1 97 ? -8.684 -2.660 4.697 1.00 97.25 97 THR A O 1
ATOM 770 N N . GLU A 1 98 ? -9.211 -4.837 4.731 1.00 95.50 98 GLU A N 1
ATOM 771 C CA . GLU A 1 98 ? -9.819 -4.831 3.399 1.00 95.50 98 GLU A CA 1
ATOM 772 C C . GLU A 1 98 ? -11.049 -3.915 3.360 1.00 95.50 98 GLU A C 1
ATOM 774 O O . GLU A 1 98 ? -11.145 -3.045 2.491 1.00 95.50 98 GLU A O 1
ATOM 779 N N . LYS A 1 99 ? -11.959 -4.029 4.338 1.00 95.25 99 LYS A N 1
ATOM 780 C CA . LYS A 1 99 ? -13.104 -3.109 4.465 1.00 95.25 99 LYS A CA 1
ATOM 781 C C . LYS A 1 99 ? -12.653 -1.650 4.569 1.00 95.25 99 LYS A C 1
ATOM 783 O O . LYS A 1 99 ? -13.238 -0.770 3.933 1.00 95.25 99 LYS A O 1
ATOM 788 N N . ALA A 1 100 ? -11.611 -1.389 5.358 1.00 95.38 100 ALA A N 1
ATOM 789 C CA . ALA A 1 100 ? -11.047 -0.056 5.535 1.00 95.38 100 ALA A CA 1
ATOM 790 C C . ALA A 1 100 ? -10.468 0.512 4.228 1.00 95.38 100 ALA A C 1
ATOM 792 O O . ALA A 1 100 ? -10.764 1.658 3.888 1.00 95.38 100 ALA A O 1
ATOM 793 N N . VAL A 1 101 ? -9.703 -0.287 3.478 1.00 93.69 101 VAL A N 1
ATOM 794 C CA . VAL A 1 101 ? -9.104 0.101 2.190 1.00 93.69 101 VAL A CA 1
ATOM 795 C C . VAL A 1 101 ? -10.176 0.287 1.118 1.00 93.69 101 VAL A C 1
ATOM 797 O O . VAL A 1 101 ? -10.141 1.280 0.403 1.00 93.69 101 VAL A O 1
ATOM 800 N N . ARG A 1 102 ? -11.194 -0.578 1.043 1.00 91.19 102 ARG A N 1
ATOM 801 C CA . ARG A 1 102 ? -12.329 -0.383 0.118 1.00 91.19 102 ARG A CA 1
ATOM 802 C C . ARG A 1 102 ? -13.068 0.930 0.382 1.00 91.19 102 ARG A C 1
ATOM 804 O O . ARG A 1 102 ? -13.514 1.586 -0.554 1.00 91.19 102 ARG A O 1
ATOM 811 N N . LYS A 1 103 ? -13.187 1.333 1.651 1.00 90.44 103 LYS A N 1
ATOM 812 C CA . LYS A 1 103 ? -13.818 2.602 2.037 1.00 90.44 103 LYS A CA 1
ATOM 813 C C . LYS A 1 103 ? -12.917 3.815 1.793 1.00 90.44 103 LYS A C 1
ATOM 815 O O . LYS A 1 103 ? -13.403 4.862 1.369 1.00 90.44 103 LYS A O 1
ATOM 820 N N . ASN A 1 104 ? -11.635 3.705 2.127 1.00 92.38 104 ASN A N 1
ATOM 821 C CA . ASN A 1 104 ? -10.633 4.739 1.899 1.00 92.38 104 ASN A CA 1
ATOM 822 C C . ASN A 1 104 ? -9.341 4.106 1.349 1.00 92.38 104 ASN A C 1
ATOM 824 O O . ASN A 1 104 ? -8.444 3.776 2.131 1.00 92.38 104 ASN A O 1
ATOM 828 N N . PRO A 1 105 ? -9.202 4.002 0.013 1.00 92.31 105 PRO A N 1
ATOM 829 C CA . PRO A 1 105 ? -8.060 3.339 -0.625 1.00 92.31 105 PRO A CA 1
ATOM 830 C C . PRO A 1 105 ? -6.719 4.024 -0.361 1.00 92.31 105 PRO A C 1
ATOM 832 O O . PRO A 1 105 ? -5.668 3.440 -0.617 1.00 92.31 105 PRO A O 1
ATOM 835 N N . LYS A 1 106 ? -6.753 5.262 0.147 1.00 91.31 106 LYS A N 1
ATOM 836 C CA . LYS A 1 106 ? -5.588 6.108 0.440 1.00 91.31 106 LYS A CA 1
ATOM 837 C C . LYS A 1 106 ? -5.295 6.206 1.942 1.00 91.31 106 LYS A C 1
ATOM 839 O O . LYS A 1 106 ? -4.631 7.136 2.392 1.00 91.31 106 LYS A O 1
ATOM 844 N N . SER A 1 107 ? -5.838 5.283 2.738 1.00 95.06 107 SER A N 1
ATOM 845 C CA . SER A 1 107 ? -5.609 5.249 4.181 1.00 95.06 107 SER A CA 1
ATOM 846 C C . SER A 1 107 ? -4.241 4.664 4.516 1.00 95.06 107 SER A C 1
ATOM 848 O O . SER A 1 107 ? -4.061 3.445 4.509 1.00 95.06 107 SER A O 1
ATOM 850 N N . TYR A 1 108 ? -3.282 5.521 4.876 1.00 95.31 108 TYR A N 1
ATOM 851 C CA . TYR A 1 108 ? -1.964 5.077 5.346 1.00 95.31 108 TYR A CA 1
ATOM 852 C C . TYR A 1 108 ? -2.076 4.100 6.517 1.00 95.31 108 TYR A C 1
ATOM 854 O O . TYR A 1 108 ? -1.388 3.082 6.548 1.00 95.31 108 TYR A O 1
ATOM 862 N N . ALA A 1 109 ? -2.952 4.400 7.477 1.00 97.00 109 ALA A N 1
ATOM 863 C CA . ALA A 1 109 ? -3.083 3.611 8.691 1.00 97.00 109 ALA A CA 1
ATOM 864 C C . ALA A 1 109 ? -3.610 2.191 8.412 1.00 97.00 109 ALA A C 1
ATOM 866 O O . ALA A 1 109 ? -3.102 1.234 9.000 1.00 97.00 109 ALA A O 1
ATOM 867 N N . ALA A 1 110 ? -4.566 2.046 7.485 1.00 97.38 110 ALA A N 1
ATOM 868 C CA . ALA A 1 110 ? -5.098 0.742 7.091 1.00 97.38 110 ALA A CA 1
ATOM 869 C C . ALA A 1 110 ? -4.055 -0.099 6.339 1.00 97.38 110 ALA A C 1
ATOM 871 O O . ALA A 1 110 ? -3.828 -1.251 6.707 1.00 97.38 110 ALA A O 1
ATOM 872 N N . TRP A 1 111 ? -3.370 0.482 5.345 1.00 97.50 111 TRP A N 1
ATOM 873 C CA . TRP A 1 111 ? -2.303 -0.204 4.604 1.00 97.50 111 TRP A CA 1
ATOM 874 C C . TRP A 1 111 ? -1.144 -0.619 5.509 1.00 97.50 111 TRP A C 1
ATOM 876 O O . TRP A 1 111 ? -0.657 -1.745 5.421 1.00 97.50 111 TRP A O 1
ATOM 886 N N . PHE A 1 112 ? -0.736 0.264 6.424 1.00 97.56 112 PHE A N 1
ATOM 887 C CA . PHE A 1 112 ? 0.305 -0.037 7.400 1.00 97.56 112 PHE A CA 1
ATOM 888 C C . PHE A 1 112 ? -0.101 -1.185 8.328 1.00 97.56 112 PHE A C 1
ATOM 890 O O . PHE A 1 112 ? 0.688 -2.101 8.553 1.00 97.56 112 PHE A O 1
ATOM 897 N N . HIS A 1 113 ? -1.335 -1.174 8.845 1.00 98.19 113 HIS A N 1
ATOM 898 C CA . HIS A 1 113 ? -1.827 -2.272 9.674 1.00 98.19 113 HIS A CA 1
ATOM 899 C C . HIS A 1 113 ? -1.881 -3.585 8.885 1.00 98.19 113 HIS A C 1
ATOM 901 O O . HIS A 1 113 ? -1.421 -4.601 9.394 1.00 98.19 113 HIS A O 1
ATOM 907 N N . ARG A 1 114 ? -2.363 -3.569 7.634 1.00 97.69 114 ARG A N 1
ATOM 908 C CA . ARG A 1 114 ? -2.414 -4.764 6.781 1.00 97.69 114 ARG A CA 1
ATOM 909 C C . ARG A 1 114 ? -1.028 -5.361 6.554 1.00 97.69 114 ARG A C 1
ATOM 911 O O . ARG A 1 114 ? -0.834 -6.553 6.774 1.00 97.69 114 ARG A O 1
ATOM 918 N N . ARG A 1 115 ? -0.053 -4.527 6.175 1.00 97.69 115 ARG A N 1
ATOM 919 C CA . ARG A 1 115 ? 1.353 -4.932 6.036 1.00 97.69 115 ARG A CA 1
ATOM 920 C C . ARG A 1 115 ? 1.868 -5.578 7.320 1.00 97.69 115 ARG A C 1
ATOM 922 O O . ARG A 1 115 ? 2.411 -6.675 7.267 1.00 97.69 115 ARG A O 1
ATOM 929 N N . TRP A 1 116 ? 1.626 -4.942 8.463 1.00 97.56 116 TRP A N 1
ATOM 930 C CA . TRP A 1 116 ? 2.047 -5.460 9.762 1.00 97.56 116 TRP A CA 1
ATOM 931 C C . TRP A 1 116 ? 1.429 -6.830 10.100 1.00 97.56 116 TRP A C 1
ATOM 933 O O . TRP A 1 116 ? 2.119 -7.686 10.655 1.00 97.56 116 TRP A O 1
ATOM 943 N N . VAL A 1 117 ? 0.156 -7.071 9.753 1.00 97.06 117 VAL A N 1
ATOM 944 C CA . VAL A 1 117 ? -0.494 -8.383 9.949 1.00 97.06 117 VAL A CA 1
ATOM 945 C C . VAL A 1 117 ? 0.167 -9.450 9.074 1.00 97.06 117 VAL A C 1
ATOM 947 O O . VAL A 1 117 ? 0.514 -10.518 9.576 1.00 97.06 117 VAL A O 1
ATOM 950 N N . VAL A 1 118 ? 0.414 -9.155 7.794 1.00 96.94 118 VAL A N 1
ATOM 951 C CA . VAL A 1 118 ? 1.093 -10.092 6.880 1.00 96.94 118 VAL A CA 1
ATOM 952 C C . VAL A 1 118 ? 2.523 -10.402 7.335 1.00 96.94 118 VAL A C 1
ATOM 954 O O . VAL A 1 118 ? 2.991 -11.539 7.216 1.00 96.94 118 VAL A O 1
ATOM 957 N N . GLU A 1 119 ? 3.218 -9.422 7.917 1.00 95.81 119 GLU A N 1
ATOM 958 C CA . GLU A 1 119 ? 4.559 -9.604 8.485 1.00 95.81 119 GLU A CA 1
ATOM 959 C C . GLU A 1 119 ? 4.595 -10.648 9.611 1.00 95.81 119 GLU A C 1
ATOM 961 O O . GLU A 1 119 ? 5.637 -11.280 9.790 1.00 95.81 119 GLU A O 1
ATOM 966 N N . GLN A 1 120 ? 3.465 -10.925 10.280 1.00 93.88 120 GLN A N 1
ATOM 967 C CA . GLN A 1 120 ? 3.375 -11.992 11.286 1.00 93.88 120 GLN A CA 1
ATOM 968 C C . GLN A 1 120 ? 3.500 -13.403 10.682 1.00 93.88 120 GLN A C 1
ATOM 970 O O . GLN A 1 120 ? 3.740 -14.353 11.417 1.00 93.88 120 GLN A O 1
ATOM 975 N N . GLY A 1 121 ? 3.348 -13.561 9.359 1.00 93.31 121 GLY A N 1
ATOM 976 C CA . GLY A 1 121 ? 3.495 -14.860 8.685 1.00 93.31 121 GLY A CA 1
ATOM 977 C C . GLY A 1 121 ? 2.347 -15.838 8.956 1.00 93.31 121 GLY A C 1
ATOM 978 O O . GLY A 1 121 ? 2.530 -17.045 8.855 1.00 93.31 121 GLY A O 1
ATOM 979 N N . LEU A 1 122 ? 1.171 -15.318 9.315 1.00 91.50 122 LEU A N 1
ATOM 980 C CA . LEU A 1 122 ? -0.000 -16.102 9.723 1.00 91.50 122 LEU A CA 1
ATOM 981 C C . LEU A 1 122 ? -1.085 -16.195 8.639 1.00 91.50 122 LEU A C 1
ATOM 983 O O . LEU A 1 122 ? -2.177 -16.685 8.914 1.00 91.50 122 LEU A O 1
ATOM 987 N N . CYS A 1 123 ? -0.819 -15.712 7.425 1.00 88.75 123 CYS A N 1
ATOM 988 C CA . CYS A 1 123 ? -1.785 -15.680 6.329 1.00 88.75 123 CYS A CA 1
ATOM 989 C C . CYS A 1 123 ? -1.166 -16.174 5.011 1.00 88.75 123 CYS A C 1
ATOM 991 O O . CYS A 1 123 ? 0.034 -15.977 4.789 1.00 88.75 123 CYS A O 1
ATOM 993 N N . PRO A 1 124 ? -1.967 -16.794 4.126 1.00 88.56 124 PRO A N 1
ATOM 994 C CA . PRO A 1 124 ? -1.517 -17.167 2.790 1.00 88.56 124 PRO A CA 1
ATOM 995 C C . PRO A 1 124 ? -1.250 -15.914 1.944 1.00 88.56 124 PRO A C 1
ATOM 997 O O . PRO A 1 124 ? -2.027 -14.963 1.977 1.00 88.56 124 PRO A O 1
ATOM 1000 N N . LEU A 1 125 ? -0.153 -15.912 1.183 1.00 93.56 125 LEU A N 1
ATOM 1001 C CA . LEU A 1 125 ? 0.249 -14.757 0.367 1.00 93.56 125 LEU A CA 1
ATOM 1002 C C . LEU A 1 125 ? -0.479 -14.692 -0.982 1.00 93.56 125 LEU A C 1
ATOM 1004 O O . LEU A 1 125 ? -0.656 -13.598 -1.510 1.00 93.56 125 LEU A O 1
ATOM 1008 N N . ASP A 1 126 ? -0.961 -15.823 -1.503 1.00 91.88 126 ASP A N 1
ATOM 1009 C CA . ASP A 1 126 ? -1.683 -15.874 -2.783 1.00 91.88 126 ASP A CA 1
ATOM 1010 C C . ASP A 1 126 ? -2.953 -15.010 -2.747 1.00 91.88 126 ASP A C 1
ATOM 1012 O O . ASP A 1 126 ? -3.205 -14.213 -3.647 1.00 91.88 126 ASP A O 1
ATOM 1016 N N . GLY A 1 127 ? -3.700 -15.064 -1.637 1.00 92.50 127 GLY A N 1
ATOM 1017 C CA . GLY A 1 127 ? -4.880 -14.218 -1.443 1.00 92.50 127 GLY A CA 1
ATOM 1018 C C . GLY A 1 127 ? -4.560 -12.717 -1.389 1.00 92.50 127 GLY A C 1
ATOM 1019 O O . GLY A 1 127 ? -5.402 -11.897 -1.762 1.00 92.50 127 GLY A O 1
ATOM 1020 N N . GLU A 1 128 ? -3.346 -12.345 -0.967 1.00 95.81 128 GLU A N 1
ATOM 1021 C CA . GLU A 1 128 ? -2.886 -10.952 -0.961 1.00 95.81 128 GLU A CA 1
ATOM 1022 C C . GLU A 1 128 ? -2.513 -10.462 -2.363 1.00 95.81 128 GLU A C 1
ATOM 1024 O O . GLU A 1 128 ? -2.794 -9.306 -2.690 1.00 95.81 128 GLU A O 1
ATOM 1029 N N . LEU A 1 129 ? -1.927 -11.332 -3.194 1.00 94.94 129 LEU A N 1
ATOM 1030 C CA . LEU A 1 129 ? -1.656 -11.049 -4.607 1.00 94.94 129 LEU A CA 1
ATOM 1031 C C . LEU A 1 129 ? -2.966 -10.820 -5.376 1.00 94.94 129 LEU A C 1
ATOM 1033 O O . LEU A 1 129 ? -3.135 -9.788 -6.025 1.00 94.94 129 LEU A O 1
ATOM 1037 N N . ASP A 1 130 ? -3.942 -11.709 -5.194 1.00 94.69 130 ASP A N 1
ATOM 1038 C CA . ASP A 1 130 ? -5.260 -11.568 -5.813 1.00 94.69 130 ASP A CA 1
ATOM 1039 C C . ASP A 1 130 ? -5.984 -10.293 -5.357 1.00 94.69 130 ASP A C 1
ATOM 1041 O O . ASP A 1 130 ? -6.680 -9.628 -6.131 1.00 94.69 130 ASP A O 1
ATOM 1045 N N . LEU A 1 131 ? -5.867 -9.944 -4.071 1.00 94.31 131 LEU A N 1
ATOM 1046 C CA . LEU A 1 131 ? -6.462 -8.719 -3.552 1.00 94.31 131 LEU A CA 1
ATOM 1047 C C . LEU A 1 131 ? -5.822 -7.484 -4.177 1.00 94.31 131 LEU A C 1
ATOM 1049 O O . LEU A 1 131 ? -6.552 -6.573 -4.577 1.00 94.31 131 LEU A O 1
ATOM 1053 N N . ILE A 1 132 ? -4.489 -7.421 -4.217 1.00 95.88 132 ILE A N 1
ATOM 1054 C CA . ILE A 1 132 ? -3.812 -6.226 -4.709 1.00 95.88 132 ILE A CA 1
ATOM 1055 C C . ILE A 1 132 ? -4.062 -6.009 -6.197 1.00 95.88 132 ILE A C 1
ATOM 1057 O O . ILE A 1 132 ? -4.227 -4.862 -6.607 1.00 95.88 132 ILE A O 1
ATOM 1061 N N . ASP A 1 133 ? -4.215 -7.084 -6.970 1.00 95.50 133 ASP A N 1
ATOM 1062 C CA . ASP A 1 133 ? -4.625 -7.001 -8.369 1.00 95.50 133 ASP A CA 1
ATOM 1063 C C . ASP A 1 133 ? -6.004 -6.378 -8.525 1.00 95.50 133 ASP A C 1
ATOM 1065 O O . ASP A 1 133 ? -6.131 -5.368 -9.215 1.00 95.50 133 ASP A O 1
ATOM 1069 N N . ARG A 1 134 ? -7.003 -6.865 -7.782 1.00 94.88 134 ARG A N 1
ATOM 1070 C CA . ARG A 1 134 ? -8.348 -6.267 -7.803 1.00 94.88 134 ARG A CA 1
ATOM 1071 C C . ARG A 1 134 ? -8.356 -4.803 -7.364 1.00 94.88 134 ARG A C 1
ATOM 1073 O O . ARG A 1 134 ? -9.151 -4.015 -7.866 1.00 94.88 134 ARG A O 1
ATOM 1080 N N . LEU A 1 135 ? -7.521 -4.426 -6.394 1.00 94.06 135 LEU A N 1
ATOM 1081 C CA . LEU A 1 135 ? -7.448 -3.038 -5.925 1.00 94.06 135 LEU A CA 1
ATOM 1082 C C . LEU A 1 135 ? -6.771 -2.117 -6.949 1.00 94.06 135 LEU A C 1
ATOM 1084 O O . LEU A 1 135 ? -7.196 -0.970 -7.087 1.00 94.06 135 LEU A O 1
ATOM 1088 N N . LEU A 1 136 ? -5.762 -2.609 -7.672 1.00 95.69 136 LEU A N 1
ATOM 1089 C CA . LEU A 1 136 ? -5.123 -1.879 -8.768 1.00 95.69 136 LEU A CA 1
ATOM 1090 C C . LEU A 1 136 ? -5.994 -1.842 -10.029 1.00 95.69 136 LEU A C 1
ATOM 1092 O O . LEU A 1 136 ? -5.932 -0.860 -10.756 1.00 95.69 136 LEU A O 1
ATOM 1096 N N . ASP A 1 137 ? -6.870 -2.824 -10.249 1.00 94.50 137 ASP A N 1
ATOM 1097 C CA . ASP A 1 137 ? -7.899 -2.738 -11.297 1.00 94.50 137 ASP A CA 1
ATOM 1098 C C . ASP A 1 137 ? -8.900 -1.603 -11.020 1.00 94.50 137 ASP A C 1
ATOM 1100 O O . ASP A 1 137 ? -9.426 -0.983 -11.941 1.00 94.50 137 ASP A O 1
ATOM 1104 N N . MET A 1 138 ? -9.176 -1.318 -9.741 1.00 92.19 138 MET A N 1
ATOM 1105 C CA . MET A 1 138 ? -10.079 -0.233 -9.339 1.00 92.19 138 MET A CA 1
ATOM 1106 C C . MET A 1 138 ? -9.420 1.154 -9.375 1.00 92.19 138 MET A C 1
ATOM 1108 O O . MET A 1 138 ? -10.089 2.141 -9.680 1.00 92.19 138 MET A O 1
ATOM 1112 N N . ASP A 1 139 ? -8.144 1.250 -8.998 1.00 93.50 139 ASP A N 1
ATOM 1113 C CA . ASP A 1 139 ? -7.348 2.482 -9.049 1.00 93.50 139 ASP A CA 1
ATOM 1114 C C . ASP A 1 139 ? -5.895 2.135 -9.376 1.00 93.50 139 ASP A C 1
ATOM 1116 O O . ASP A 1 139 ? -5.056 1.913 -8.498 1.00 93.50 139 ASP A O 1
ATOM 1120 N N . GLU A 1 140 ? -5.595 2.119 -10.668 1.00 94.69 140 GLU A N 1
ATOM 1121 C CA . GLU A 1 140 ? -4.297 1.710 -11.201 1.00 94.69 140 GLU A CA 1
ATOM 1122 C C . GLU A 1 140 ? -3.158 2.672 -10.834 1.00 94.69 140 GLU A C 1
ATOM 1124 O O . GLU A 1 140 ? -1.988 2.334 -10.992 1.00 94.69 140 GLU A O 1
ATOM 1129 N N . ARG A 1 141 ? -3.493 3.868 -10.329 1.00 92.44 141 ARG A N 1
ATOM 1130 C CA . ARG A 1 141 ? -2.548 4.897 -9.870 1.00 92.44 141 ARG A CA 1
ATOM 1131 C C . ARG A 1 141 ? -2.454 4.948 -8.347 1.00 92.44 141 ARG A C 1
ATOM 1133 O O . ARG A 1 141 ? -1.849 5.868 -7.785 1.00 92.44 141 ARG A O 1
ATOM 1140 N N . ASN A 1 142 ? -3.053 3.983 -7.646 1.00 94.50 142 ASN A N 1
ATOM 1141 C CA . ASN A 1 142 ? -2.966 3.912 -6.198 1.00 94.50 142 ASN A CA 1
ATOM 1142 C C . ASN A 1 142 ? -1.536 3.558 -5.767 1.00 94.50 142 ASN A C 1
ATOM 1144 O O . ASN A 1 142 ? -1.145 2.391 -5.734 1.00 94.50 142 ASN A O 1
ATOM 1148 N N . PHE A 1 143 ? -0.767 4.575 -5.373 1.00 93.94 143 PHE A N 1
ATOM 1149 C CA . PHE A 1 143 ? 0.620 4.393 -4.945 1.00 93.94 143 PHE A CA 1
ATOM 1150 C C . PHE A 1 143 ? 0.746 3.448 -3.734 1.00 93.94 143 PHE A C 1
ATOM 1152 O O . PHE A 1 143 ? 1.717 2.697 -3.645 1.00 93.94 143 PHE A O 1
ATOM 1159 N N . HIS A 1 144 ? -0.226 3.449 -2.811 1.00 94.94 144 HIS A N 1
ATOM 1160 C CA . HIS A 1 144 ? -0.219 2.507 -1.690 1.00 94.94 144 HIS A CA 1
ATOM 1161 C C . HIS A 1 144 ? -0.402 1.078 -2.181 1.00 94.94 144 HIS A C 1
ATOM 1163 O O . HIS A 1 144 ? 0.256 0.177 -1.669 1.00 94.94 144 HIS A O 1
ATOM 1169 N N . GLY A 1 145 ? -1.268 0.895 -3.182 1.00 96.31 145 GLY A N 1
ATOM 1170 C CA . GLY A 1 145 ? -1.496 -0.390 -3.821 1.00 96.31 145 GLY A CA 1
ATOM 1171 C C . GLY A 1 145 ? -0.214 -0.931 -4.455 1.00 96.31 145 GLY A C 1
ATOM 1172 O O . GLY A 1 145 ? 0.220 -2.037 -4.147 1.00 96.31 145 GLY A O 1
ATOM 1173 N N . TRP A 1 146 ? 0.471 -0.109 -5.250 1.00 96.44 146 TRP A N 1
ATOM 1174 C CA . TRP A 1 146 ? 1.755 -0.480 -5.851 1.00 96.44 146 TRP A CA 1
ATOM 1175 C C . TRP A 1 146 ? 2.845 -0.763 -4.814 1.00 96.44 146 TRP A C 1
ATOM 1177 O O . TRP A 1 146 ? 3.558 -1.760 -4.926 1.00 96.44 146 TRP A O 1
ATOM 1187 N N . GLY A 1 147 ? 2.951 0.062 -3.769 1.00 95.75 147 GLY A N 1
ATOM 1188 C CA . GLY A 1 147 ? 3.892 -0.179 -2.674 1.00 95.75 147 GLY A CA 1
ATOM 1189 C C . GLY A 1 147 ? 3.587 -1.471 -1.909 1.00 95.75 147 GLY A C 1
ATOM 1190 O O . GLY A 1 147 ? 4.500 -2.209 -1.540 1.00 95.75 147 GLY A O 1
ATOM 1191 N N . TYR A 1 148 ? 2.306 -1.783 -1.704 1.00 97.06 148 TYR A N 1
ATOM 1192 C CA . TYR A 1 148 ? 1.885 -3.031 -1.078 1.00 97.06 148 TYR A CA 1
ATOM 1193 C C . TYR A 1 148 ? 2.156 -4.245 -1.971 1.00 97.06 148 TYR A C 1
ATOM 1195 O O . TYR A 1 148 ? 2.649 -5.255 -1.472 1.00 97.06 148 TYR A O 1
ATOM 1203 N N . ARG A 1 149 ? 1.931 -4.131 -3.287 1.00 96.81 149 ARG A N 1
ATOM 1204 C CA . ARG A 1 149 ? 2.290 -5.172 -4.257 1.00 96.81 149 ARG A CA 1
ATOM 1205 C C . ARG A 1 149 ? 3.772 -5.510 -4.163 1.00 96.81 149 ARG A C 1
ATOM 1207 O O . ARG A 1 149 ? 4.096 -6.671 -3.960 1.00 96.81 149 ARG A O 1
ATOM 1214 N N . GLN A 1 150 ? 4.652 -4.507 -4.226 1.00 94.44 150 GLN A N 1
ATOM 1215 C CA . GLN A 1 150 ? 6.102 -4.716 -4.103 1.00 94.44 150 GLN A CA 1
ATOM 1216 C C . GLN A 1 150 ? 6.482 -5.443 -2.805 1.00 94.44 150 GLN A C 1
ATOM 1218 O O . GLN A 1 150 ? 7.371 -6.291 -2.804 1.00 94.44 150 GLN A O 1
ATOM 1223 N N . PHE A 1 151 ? 5.810 -5.121 -1.696 1.00 95.81 151 PHE A N 1
ATOM 1224 C CA . PHE A 1 151 ? 6.011 -5.806 -0.422 1.00 95.81 151 PHE A CA 1
ATOM 1225 C C . PHE A 1 151 ? 5.580 -7.282 -0.482 1.00 95.81 151 PHE A C 1
ATOM 1227 O O . PHE A 1 151 ? 6.338 -8.154 -0.052 1.00 95.81 151 PHE A O 1
ATOM 1234 N N . ILE A 1 152 ? 4.392 -7.574 -1.020 1.00 96.62 152 ILE A N 1
ATOM 1235 C CA . ILE A 1 152 ? 3.868 -8.943 -1.097 1.00 96.62 152 ILE A CA 1
ATOM 1236 C C . ILE A 1 152 ? 4.661 -9.794 -2.082 1.00 96.62 152 ILE A C 1
ATOM 1238 O O . ILE A 1 152 ? 5.005 -10.922 -1.745 1.00 96.62 152 ILE A O 1
ATOM 1242 N N . THR A 1 153 ? 5.008 -9.270 -3.255 1.00 95.06 153 THR A N 1
ATOM 1243 C CA . THR A 1 153 ? 5.738 -10.025 -4.283 1.00 95.06 153 THR A CA 1
ATOM 1244 C C . THR A 1 153 ? 7.146 -10.373 -3.816 1.00 95.06 153 THR A C 1
ATOM 1246 O O . THR A 1 153 ? 7.577 -11.515 -3.976 1.00 95.06 153 THR A O 1
ATOM 1249 N N . ALA A 1 154 ? 7.819 -9.450 -3.117 1.00 92.62 154 ALA A N 1
ATOM 1250 C CA . ALA A 1 154 ? 9.090 -9.730 -2.453 1.00 92.62 154 ALA A CA 1
ATOM 1251 C C . ALA A 1 154 ? 8.954 -10.817 -1.373 1.00 92.62 154 ALA A C 1
ATOM 1253 O O . ALA A 1 154 ? 9.784 -11.720 -1.295 1.00 92.62 154 ALA A O 1
ATOM 1254 N N . ARG A 1 155 ? 7.898 -10.762 -0.552 1.00 94.19 155 ARG A N 1
ATOM 1255 C CA . ARG A 1 155 ? 7.666 -11.740 0.522 1.00 94.19 155 ARG A CA 1
ATOM 1256 C C . ARG A 1 155 ? 7.270 -13.125 -0.001 1.00 94.19 155 ARG A C 1
ATOM 1258 O O . ARG A 1 155 ? 7.651 -14.120 0.603 1.00 94.19 155 ARG A O 1
ATOM 1265 N N . ALA A 1 156 ? 6.523 -13.183 -1.099 1.00 94.44 156 ALA A N 1
ATOM 1266 C CA . ALA A 1 156 ? 6.102 -14.418 -1.758 1.00 94.44 156 ALA A CA 1
ATOM 1267 C C . ALA A 1 156 ? 7.193 -15.027 -2.656 1.00 94.44 156 ALA A C 1
ATOM 1269 O O . ALA A 1 156 ? 7.011 -16.124 -3.174 1.00 94.44 156 ALA A O 1
ATOM 1270 N N . GLY A 1 157 ? 8.326 -14.339 -2.847 1.00 92.81 157 GLY A N 1
ATOM 1271 C CA . GLY A 1 157 ? 9.399 -14.812 -3.723 1.00 92.81 157 GLY A CA 1
ATOM 1272 C C . GLY A 1 157 ? 9.003 -14.824 -5.203 1.00 92.81 157 GLY A C 1
ATOM 1273 O O . GLY A 1 157 ? 9.516 -15.639 -5.975 1.00 92.81 157 GLY A O 1
ATOM 1274 N N . VAL A 1 158 ? 8.086 -13.936 -5.604 1.00 93.19 158 VAL A N 1
ATOM 1275 C CA . VAL A 1 158 ? 7.684 -13.787 -7.006 1.00 93.19 158 VAL A CA 1
ATOM 1276 C C . VAL A 1 158 ? 8.909 -13.379 -7.814 1.00 93.19 158 VAL A C 1
ATOM 1278 O O . VAL A 1 158 ? 9.632 -12.445 -7.461 1.00 93.19 158 VAL A O 1
ATOM 1281 N N . GLN A 1 159 ? 9.154 -14.108 -8.899 1.00 91.06 159 GLN A N 1
ATOM 1282 C CA . GLN A 1 159 ? 10.307 -13.859 -9.749 1.00 91.06 159 GLN A CA 1
ATOM 1283 C C . GLN A 1 159 ? 10.196 -12.484 -10.400 1.00 91.06 159 GLN A C 1
ATOM 1285 O O . GLN A 1 159 ? 9.127 -12.085 -10.860 1.00 91.06 159 GLN A O 1
ATOM 1290 N N . ALA A 1 160 ? 11.319 -11.778 -10.497 1.00 89.12 160 ALA A N 1
ATOM 1291 C CA . ALA A 1 160 ? 11.344 -10.442 -11.077 1.00 89.12 160 ALA A CA 1
ATOM 1292 C C . ALA A 1 160 ? 10.826 -10.421 -12.531 1.00 89.12 160 ALA A C 1
ATOM 1294 O O . ALA A 1 160 ? 10.161 -9.468 -12.915 1.00 89.12 160 ALA A O 1
ATOM 1295 N N . ALA A 1 161 ? 11.027 -11.497 -13.303 1.00 89.44 161 ALA A N 1
ATOM 1296 C CA . ALA A 1 161 ? 10.464 -11.641 -14.649 1.00 89.44 161 ALA A CA 1
ATOM 1297 C C . ALA A 1 161 ? 8.921 -11.696 -14.668 1.00 89.44 161 ALA A C 1
ATOM 1299 O O . ALA A 1 161 ? 8.295 -11.197 -15.598 1.00 89.44 161 ALA A O 1
ATOM 1300 N N . ALA A 1 162 ? 8.290 -12.269 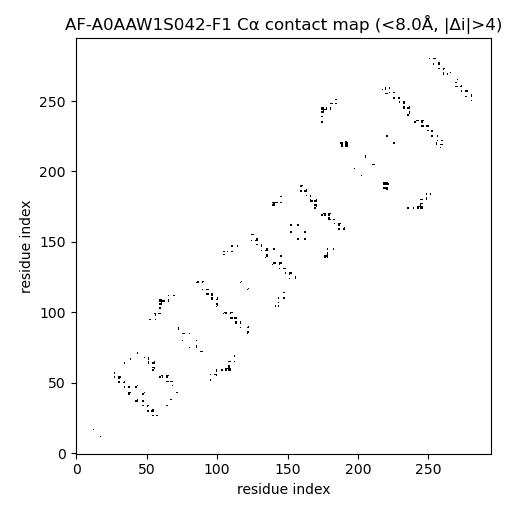-13.637 1.00 93.12 162 ALA A N 1
ATOM 1301 C CA . ALA A 1 162 ? 6.831 -12.290 -13.530 1.00 93.12 162 ALA A CA 1
ATOM 1302 C C . ALA A 1 162 ? 6.276 -10.894 -13.199 1.00 93.12 162 ALA A C 1
ATOM 1304 O O . ALA A 1 162 ? 5.277 -10.472 -13.778 1.00 93.12 162 ALA A O 1
ATOM 1305 N N . GLU A 1 163 ? 6.957 -10.146 -12.325 1.00 94.50 163 GLU A N 1
ATOM 1306 C CA . GLU A 1 163 ? 6.616 -8.741 -12.073 1.00 94.50 163 GLU A CA 1
ATOM 1307 C C . GLU A 1 163 ? 6.864 -7.856 -13.302 1.00 94.50 163 GLU A C 1
ATOM 1309 O O . GLU A 1 163 ? 6.139 -6.886 -13.522 1.00 94.50 163 GLU A O 1
ATOM 1314 N N . ASP A 1 164 ? 7.843 -8.203 -14.136 1.00 92.06 164 ASP A N 1
ATOM 1315 C CA . ASP A 1 164 ? 8.127 -7.472 -15.368 1.00 92.06 164 ASP A CA 1
ATOM 1316 C C . ASP A 1 164 ? 6.977 -7.631 -16.357 1.00 92.06 164 ASP A C 1
ATOM 1318 O O . ASP A 1 164 ? 6.374 -6.636 -16.765 1.00 92.06 164 ASP A O 1
ATOM 1322 N N . ALA A 1 165 ? 6.568 -8.877 -16.604 1.00 94.44 165 ALA A N 1
ATOM 1323 C CA . ALA A 1 165 ? 5.392 -9.194 -17.405 1.00 94.44 165 ALA A CA 1
ATOM 1324 C C . ALA A 1 165 ? 4.115 -8.528 -16.860 1.00 94.44 165 ALA A C 1
ATOM 1326 O O . ALA A 1 165 ? 3.283 -8.042 -17.633 1.00 94.44 165 ALA A O 1
ATOM 1327 N N . TYR A 1 166 ? 3.966 -8.451 -15.533 1.00 95.94 166 TYR A N 1
ATOM 1328 C CA . TYR A 1 166 ? 2.851 -7.746 -14.907 1.00 95.94 166 TYR A CA 1
ATOM 1329 C C . TYR A 1 166 ? 2.853 -6.253 -15.252 1.00 95.94 166 TYR A C 1
ATOM 1331 O O . TYR A 1 166 ? 1.840 -5.721 -15.706 1.00 95.94 166 TYR A O 1
ATOM 1339 N N . THR A 1 167 ? 3.984 -5.564 -15.080 1.00 95.94 167 THR A N 1
ATOM 1340 C CA . THR A 1 167 ? 4.075 -4.133 -15.413 1.00 95.94 167 THR A CA 1
ATOM 1341 C C . THR A 1 167 ? 3.880 -3.867 -16.905 1.00 95.94 167 THR A C 1
ATOM 1343 O O . THR A 1 167 ? 3.185 -2.914 -17.250 1.00 95.94 167 THR A O 1
ATOM 1346 N N . ALA A 1 168 ? 4.403 -4.733 -17.780 1.00 94.38 168 ALA A N 1
ATOM 1347 C CA . ALA A 1 168 ? 4.173 -4.658 -19.221 1.00 94.38 168 ALA A CA 1
ATOM 1348 C C . ALA A 1 168 ? 2.680 -4.806 -19.559 1.00 94.38 168 ALA A C 1
ATOM 1350 O O . ALA A 1 168 ? 2.138 -4.023 -20.335 1.00 94.38 168 ALA A O 1
ATOM 1351 N N . THR A 1 169 ? 1.986 -5.743 -18.903 1.00 95.75 169 THR A N 1
ATOM 1352 C CA . THR A 1 169 ? 0.531 -5.909 -19.041 1.00 95.75 169 THR A CA 1
ATOM 1353 C C . THR A 1 169 ? -0.218 -4.651 -18.599 1.00 95.75 169 THR A C 1
ATOM 1355 O O . THR A 1 169 ? -1.116 -4.195 -19.303 1.00 95.75 169 THR A O 1
ATOM 1358 N N . ARG A 1 170 ? 0.159 -4.051 -17.460 1.00 95.88 170 ARG A N 1
ATOM 1359 C CA . ARG A 1 170 ? -0.472 -2.822 -16.947 1.00 95.88 170 ARG A CA 1
ATOM 1360 C C . ARG A 1 170 ? -0.272 -1.621 -17.872 1.00 95.88 170 ARG A C 1
ATOM 1362 O O . ARG A 1 170 ? -1.216 -0.869 -18.080 1.00 95.88 170 ARG A O 1
ATOM 1369 N N . ILE A 1 171 ? 0.912 -1.472 -18.462 1.00 94.38 171 ILE A N 1
ATOM 1370 C CA . ILE A 1 171 ? 1.190 -0.424 -19.457 1.00 94.38 171 ILE A CA 1
ATOM 1371 C C . ILE A 1 171 ? 0.406 -0.672 -20.745 1.00 94.38 171 ILE A C 1
ATOM 1373 O O . ILE A 1 171 ? -0.188 0.255 -21.280 1.00 94.38 171 ILE A O 1
ATOM 1377 N N . GLY A 1 172 ? 0.349 -1.919 -21.220 1.00 92.38 172 GLY A N 1
ATOM 1378 C CA . GLY A 1 172 ? -0.429 -2.269 -22.410 1.00 92.38 172 GLY A CA 1
ATOM 1379 C C . GLY A 1 172 ? -1.938 -2.050 -22.238 1.00 92.38 172 GLY A C 1
ATOM 1380 O O . GLY A 1 172 ? -2.628 -1.759 -23.210 1.00 92.38 172 GLY A O 1
ATOM 1381 N N . GLN A 1 173 ? -2.455 -2.160 -21.009 1.00 92.62 173 GLN A N 1
ATOM 1382 C CA . GLN A 1 173 ? -3.841 -1.812 -20.672 1.00 92.62 173 GLN A CA 1
ATOM 1383 C C . GLN A 1 173 ? -4.068 -0.296 -20.640 1.00 92.62 173 GLN A C 1
ATOM 1385 O O . GLN A 1 173 ? -5.115 0.170 -21.089 1.00 92.62 173 GLN A O 1
ATOM 1390 N N . ASN A 1 174 ? -3.110 0.465 -20.104 1.00 91.19 174 ASN A N 1
ATOM 1391 C CA . ASN A 1 174 ? -3.148 1.920 -20.080 1.00 91.19 174 ASN A CA 1
ATOM 1392 C C . ASN A 1 174 ? -1.734 2.523 -20.087 1.00 91.19 174 ASN A C 1
ATOM 1394 O O . ASN A 1 174 ? -1.028 2.504 -19.073 1.00 91.19 174 ASN A O 1
ATOM 1398 N N . PHE A 1 175 ? -1.358 3.152 -21.202 1.00 89.25 175 PHE A N 1
ATOM 1399 C CA . PHE A 1 175 ? -0.063 3.822 -21.340 1.00 89.25 175 PHE A CA 1
ATOM 1400 C C . PHE A 1 175 ? 0.122 4.984 -20.349 1.00 89.25 175 PHE A C 1
ATOM 1402 O O . PHE A 1 175 ? 1.251 5.252 -19.944 1.00 89.25 175 PHE A O 1
ATOM 1409 N N . SER A 1 176 ? -0.963 5.573 -19.838 1.00 89.06 176 SER A N 1
ATOM 1410 C CA . SER A 1 176 ? -0.923 6.647 -18.830 1.00 89.06 176 SER A CA 1
ATOM 1411 C C . SER A 1 176 ? -0.775 6.164 -17.398 1.00 89.06 176 SER A C 1
ATOM 1413 O O . SER A 1 176 ? -0.825 6.955 -16.446 1.00 89.06 176 SER A O 1
ATOM 1415 N N . ASN A 1 177 ? -0.567 4.864 -17.206 1.00 92.75 177 ASN A N 1
ATOM 1416 C CA . ASN A 1 177 ? -0.268 4.305 -15.904 1.00 92.75 177 ASN A CA 1
ATOM 1417 C C . ASN A 1 177 ? 1.186 4.596 -15.494 1.00 92.75 177 ASN A C 1
ATOM 1419 O O . ASN A 1 177 ? 2.065 3.733 -15.533 1.00 92.75 177 ASN A O 1
ATOM 1423 N N . TYR A 1 178 ? 1.436 5.823 -15.027 1.00 92.75 178 TYR A N 1
ATOM 1424 C CA . TYR A 1 178 ? 2.740 6.236 -14.498 1.00 92.75 178 TYR A CA 1
ATOM 1425 C C . TYR A 1 178 ? 3.271 5.301 -13.401 1.00 92.75 178 TYR A C 1
ATOM 1427 O O . TYR A 1 178 ? 4.477 5.090 -13.285 1.00 92.75 178 TYR A O 1
ATOM 1435 N N . SER A 1 179 ? 2.388 4.721 -12.585 1.00 95.19 179 SER A N 1
ATOM 1436 C CA . SER A 1 179 ? 2.803 3.813 -11.517 1.00 95.19 179 SER A CA 1
ATOM 1437 C C . SER A 1 179 ? 3.409 2.516 -12.058 1.00 95.19 179 SER A C 1
ATOM 1439 O O . SER A 1 179 ? 4.394 2.041 -11.492 1.00 95.19 179 SER A O 1
ATOM 1441 N N . ALA A 1 180 ? 2.895 1.991 -13.173 1.00 95.69 180 ALA A N 1
ATOM 1442 C CA . ALA A 1 180 ? 3.479 0.841 -13.853 1.00 95.69 180 ALA A CA 1
ATOM 1443 C C . ALA A 1 180 ? 4.846 1.179 -14.472 1.00 95.69 180 ALA A C 1
ATOM 1445 O O . ALA A 1 180 ? 5.807 0.440 -14.254 1.00 95.69 180 ALA A O 1
ATOM 1446 N N . TRP A 1 181 ? 4.979 2.331 -15.141 1.00 94.56 181 TRP A N 1
ATOM 1447 C CA . TRP A 1 181 ? 6.273 2.815 -15.650 1.00 94.56 181 TRP A CA 1
ATOM 1448 C C . TRP A 1 181 ? 7.312 2.987 -14.537 1.00 94.56 181 TRP A C 1
ATOM 1450 O O . TRP A 1 181 ? 8.445 2.525 -14.652 1.00 94.56 181 TRP A O 1
ATOM 1460 N N . HIS A 1 182 ? 6.924 3.588 -13.412 1.00 93.19 182 HIS A N 1
ATOM 1461 C CA . HIS A 1 182 ? 7.805 3.740 -12.255 1.00 93.19 182 HIS A CA 1
ATOM 1462 C C . HIS A 1 182 ? 8.179 2.392 -11.611 1.00 93.19 182 HIS A C 1
ATOM 1464 O O . HIS A 1 182 ? 9.310 2.187 -11.160 1.00 93.19 182 HIS A O 1
ATOM 1470 N N . ALA A 1 183 ? 7.252 1.431 -11.581 1.00 93.19 183 ALA A N 1
ATOM 1471 C CA . ALA A 1 183 ? 7.570 0.081 -11.131 1.00 93.19 183 ALA A CA 1
ATOM 1472 C C . ALA A 1 183 ? 8.649 -0.560 -12.025 1.00 93.19 183 ALA A C 1
ATOM 1474 O O . ALA A 1 183 ? 9.591 -1.151 -11.485 1.00 93.19 183 ALA A O 1
ATOM 1475 N N . ARG A 1 184 ? 8.583 -0.359 -13.353 1.00 93.00 184 ARG A N 1
ATOM 1476 C CA . ARG A 1 184 ? 9.609 -0.828 -14.306 1.00 93.00 184 ARG A CA 1
ATOM 1477 C C . ARG A 1 184 ? 10.986 -0.242 -14.038 1.00 93.00 184 ARG A C 1
ATOM 1479 O O . ARG A 1 184 ? 11.947 -1.007 -14.008 1.00 93.00 184 ARG A O 1
ATOM 1486 N N . THR A 1 185 ? 11.107 1.065 -13.768 1.00 89.88 185 THR A N 1
ATOM 1487 C CA . THR A 1 185 ? 12.428 1.686 -13.504 1.00 89.88 185 THR A CA 1
ATOM 1488 C C . THR A 1 185 ? 13.154 1.001 -12.346 1.00 89.88 185 THR A C 1
ATOM 1490 O O . THR A 1 185 ? 14.360 0.773 -12.388 1.00 89.88 185 THR A O 1
ATOM 1493 N N . THR A 1 186 ? 12.402 0.625 -11.310 1.00 86.75 186 THR A N 1
ATOM 1494 C CA . THR A 1 186 ? 12.939 -0.047 -10.121 1.00 86.75 186 THR A CA 1
ATOM 1495 C C . THR A 1 186 ? 13.171 -1.542 -10.364 1.00 86.75 186 THR A C 1
ATOM 1497 O O . THR A 1 186 ? 14.021 -2.161 -9.723 1.00 86.75 186 THR A O 1
ATOM 1500 N N . LEU A 1 187 ? 12.372 -2.167 -11.228 1.00 88.88 187 LEU A N 1
ATOM 1501 C CA . LEU A 1 187 ? 12.449 -3.596 -11.507 1.00 88.88 187 LEU A CA 1
ATOM 1502 C C . LEU A 1 187 ? 13.607 -3.945 -12.442 1.00 88.88 187 LEU A C 1
ATOM 1504 O O . LEU A 1 187 ? 14.351 -4.869 -12.131 1.00 88.88 187 LEU A O 1
ATOM 1508 N N . LEU A 1 188 ? 13.814 -3.182 -13.517 1.00 87.38 188 LEU A N 1
ATOM 1509 C CA . LEU A 1 188 ? 14.916 -3.391 -14.464 1.00 87.38 188 LEU A CA 1
ATOM 1510 C C . LEU A 1 188 ? 16.276 -3.306 -13.771 1.00 87.38 188 LEU A C 1
ATOM 1512 O O . LEU A 1 188 ? 17.137 -4.162 -13.961 1.00 87.38 188 LEU A O 1
ATOM 1516 N N . GLN A 1 189 ? 16.444 -2.328 -12.880 1.00 81.94 189 GLN A N 1
ATOM 1517 C CA . GLN A 1 189 ? 17.648 -2.227 -12.059 1.00 81.94 189 GLN A CA 1
ATOM 1518 C C . GLN A 1 189 ? 17.865 -3.478 -11.204 1.00 81.94 189 GLN A C 1
ATOM 1520 O O . GLN A 1 189 ? 18.999 -3.912 -11.057 1.00 81.94 189 GLN A O 1
ATOM 1525 N N . ARG A 1 190 ? 16.804 -4.084 -10.656 1.00 80.56 190 ARG A N 1
ATOM 1526 C CA . ARG A 1 190 ? 16.895 -5.313 -9.851 1.00 80.56 190 ARG A CA 1
ATOM 1527 C C . ARG A 1 190 ? 17.150 -6.557 -10.699 1.00 80.56 190 ARG A C 1
ATOM 1529 O O . ARG A 1 190 ? 17.975 -7.375 -10.311 1.00 80.56 190 ARG A O 1
ATOM 1536 N N . LEU A 1 191 ? 16.486 -6.680 -11.849 1.00 83.94 191 LEU A N 1
ATOM 1537 C CA . LEU A 1 191 ? 16.690 -7.770 -12.809 1.00 83.94 191 LEU A CA 1
ATOM 1538 C C . LEU A 1 191 ? 18.147 -7.852 -13.263 1.00 83.94 191 LEU A C 1
ATOM 1540 O O . LEU A 1 191 ? 18.700 -8.942 -13.402 1.00 83.94 191 LEU A O 1
ATOM 1544 N N . HIS A 1 192 ? 18.774 -6.694 -13.457 1.00 80.56 192 HIS A N 1
ATOM 1545 C CA . HIS A 1 192 ? 20.108 -6.608 -14.036 1.00 80.56 192 HIS A CA 1
ATOM 1546 C C . HIS A 1 192 ? 21.220 -6.286 -13.031 1.00 80.56 192 HIS A C 1
ATOM 1548 O O . HIS A 1 192 ? 22.389 -6.481 -13.356 1.00 80.56 192 HIS A O 1
ATOM 1554 N N . ALA A 1 193 ? 20.893 -5.919 -11.786 1.00 70.94 193 ALA A N 1
ATOM 1555 C CA . ALA A 1 193 ? 21.875 -5.790 -10.703 1.00 70.94 193 ALA A CA 1
ATOM 1556 C C . ALA A 1 193 ? 22.582 -7.116 -10.366 1.00 70.94 193 ALA A C 1
ATOM 1558 O O . ALA A 1 193 ? 23.637 -7.100 -9.736 1.00 70.94 193 ALA A O 1
ATOM 1559 N N . SER A 1 194 ? 22.023 -8.266 -10.764 1.00 56.75 194 SER A N 1
ATOM 1560 C CA . SER A 1 194 ? 22.478 -9.593 -10.322 1.00 56.75 194 SER A CA 1
ATOM 1561 C C . SER A 1 194 ? 23.099 -10.479 -11.408 1.00 56.75 194 SER A C 1
ATOM 1563 O O . SER A 1 194 ? 23.218 -11.681 -11.206 1.00 56.75 194 SER A O 1
ATOM 1565 N N . SER A 1 195 ? 23.603 -9.920 -12.514 1.00 50.06 195 SER A N 1
ATOM 1566 C CA . SER A 1 195 ? 24.504 -10.670 -13.419 1.00 50.06 195 SER A CA 1
ATOM 1567 C C . SER A 1 195 ? 25.987 -10.618 -13.006 1.00 50.06 195 SER A C 1
ATOM 1569 O O . SER A 1 195 ? 26.870 -10.737 -13.850 1.00 50.06 195 SER A O 1
ATOM 1571 N N . ARG A 1 196 ? 26.295 -10.471 -11.709 1.00 49.91 196 ARG A N 1
ATOM 1572 C CA . ARG A 1 196 ? 27.636 -10.755 -11.164 1.00 49.91 196 ARG A CA 1
ATOM 1573 C C . ARG A 1 196 ? 27.569 -12.015 -10.307 1.00 49.91 196 ARG A C 1
ATOM 1575 O O . ARG A 1 196 ? 27.312 -11.958 -9.109 1.00 49.91 196 ARG A O 1
ATOM 1582 N N . THR A 1 197 ? 27.812 -13.170 -10.921 1.00 45.25 197 THR A N 1
ATOM 1583 C CA . THR A 1 197 ? 28.300 -14.333 -10.175 1.00 45.25 197 THR A CA 1
ATOM 1584 C C . THR A 1 197 ? 29.733 -14.004 -9.777 1.00 45.25 197 THR A C 1
ATOM 1586 O O . THR A 1 197 ? 30.639 -14.138 -10.593 1.00 45.25 197 THR A O 1
ATOM 1589 N N . VAL A 1 198 ? 29.933 -13.481 -8.567 1.00 53.44 198 VAL A N 1
ATOM 1590 C CA . VAL A 1 198 ? 31.289 -13.257 -8.059 1.00 53.44 198 VAL A CA 1
ATOM 1591 C C . VAL A 1 198 ? 31.887 -14.630 -7.769 1.00 53.44 198 VAL A C 1
ATOM 1593 O O . VAL A 1 198 ? 31.347 -15.383 -6.955 1.00 53.44 198 VAL A O 1
ATOM 1596 N N . THR A 1 199 ? 32.948 -15.005 -8.481 1.00 57.09 199 THR A N 1
ATOM 1597 C CA . THR A 1 199 ? 33.648 -16.266 -8.212 1.00 57.09 199 THR A CA 1
ATOM 1598 C C . THR A 1 199 ? 34.464 -16.137 -6.925 1.00 57.09 199 THR A C 1
ATOM 1600 O O . THR A 1 199 ? 34.861 -15.039 -6.537 1.00 57.09 199 THR A O 1
ATOM 1603 N N . LEU A 1 200 ? 34.739 -17.255 -6.244 1.00 58.06 200 LEU A N 1
ATOM 1604 C CA . LEU A 1 200 ? 35.585 -17.251 -5.042 1.00 58.06 200 LEU A CA 1
ATOM 1605 C C . LEU A 1 200 ? 36.955 -16.595 -5.315 1.00 58.06 200 LEU A C 1
ATOM 1607 O O . LEU A 1 200 ? 37.467 -15.871 -4.469 1.00 58.06 200 LEU A O 1
ATOM 1611 N N . ASP A 1 201 ? 37.486 -16.771 -6.527 1.00 65.69 201 ASP A N 1
ATOM 1612 C CA . ASP A 1 201 ? 38.741 -16.159 -6.976 1.00 65.69 201 ASP A CA 1
ATOM 1613 C C . ASP A 1 201 ? 38.672 -14.623 -7.054 1.00 65.69 201 ASP A C 1
ATOM 1615 O O . ASP A 1 201 ? 39.659 -13.950 -6.772 1.00 65.69 201 ASP A O 1
ATOM 1619 N N . GLN A 1 202 ? 37.508 -14.048 -7.382 1.00 60.38 202 GLN A N 1
ATOM 1620 C CA . GLN A 1 202 ? 37.314 -12.592 -7.436 1.00 60.38 202 GLN A CA 1
ATOM 1621 C C . GLN A 1 202 ? 37.274 -11.965 -6.036 1.00 60.38 202 GLN A C 1
ATOM 1623 O O . GLN A 1 202 ? 37.875 -10.917 -5.824 1.00 60.38 202 GLN A O 1
ATOM 1628 N N . LEU A 1 203 ? 36.663 -12.637 -5.053 1.00 58.66 203 LEU A N 1
ATOM 1629 C CA . LEU A 1 203 ? 36.674 -12.187 -3.651 1.00 58.66 203 LEU A CA 1
ATOM 1630 C C . LEU A 1 203 ? 38.076 -12.238 -3.029 1.00 58.66 203 LEU A C 1
ATOM 1632 O O . LEU A 1 203 ? 38.404 -11.428 -2.166 1.00 58.66 203 LEU A O 1
ATOM 1636 N N . LEU A 1 204 ? 38.905 -13.193 -3.460 1.00 64.62 204 LEU A N 1
ATOM 1637 C CA . LEU A 1 204 ? 40.291 -13.315 -3.006 1.00 64.62 204 LEU A CA 1
ATOM 1638 C C . LEU A 1 204 ? 41.214 -12.273 -3.661 1.00 64.62 204 LEU A C 1
ATOM 1640 O O . LEU A 1 204 ? 42.190 -11.864 -3.037 1.00 64.62 204 LEU A O 1
ATOM 1644 N N . ALA A 1 205 ? 40.894 -11.810 -4.874 1.00 60.69 205 ALA A N 1
ATOM 1645 C CA . ALA A 1 205 ? 41.635 -10.756 -5.569 1.00 60.69 205 ALA A CA 1
ATOM 1646 C C . ALA A 1 205 ? 41.353 -9.342 -5.014 1.00 60.69 205 ALA A C 1
ATOM 1648 O O . ALA A 1 205 ? 42.244 -8.496 -5.010 1.00 60.69 205 ALA A O 1
ATOM 1649 N N . GLU A 1 206 ? 40.148 -9.088 -4.491 1.00 52.28 206 GLU A N 1
ATOM 1650 C CA . GLU A 1 206 ? 39.768 -7.806 -3.863 1.00 52.28 206 GLU A CA 1
ATOM 1651 C C . GLU A 1 206 ? 40.447 -7.551 -2.498 1.00 52.28 206 GLU A C 1
ATOM 1653 O O . GLU A 1 206 ? 40.388 -6.439 -1.973 1.00 52.28 206 GLU A O 1
ATOM 1658 N N . ALA A 1 207 ? 41.130 -8.547 -1.921 1.00 48.56 207 ALA A N 1
ATOM 1659 C CA . ALA A 1 207 ? 41.886 -8.400 -0.675 1.00 48.56 207 ALA A CA 1
ATOM 1660 C C . ALA A 1 207 ? 43.225 -7.651 -0.844 1.00 48.56 207 ALA A C 1
ATOM 1662 O O . ALA A 1 207 ? 43.883 -7.361 0.158 1.00 48.56 207 ALA A O 1
ATOM 1663 N N . ASP A 1 208 ? 43.631 -7.336 -2.081 1.00 49.72 208 ASP A N 1
ATOM 1664 C CA . ASP A 1 208 ? 44.875 -6.628 -2.380 1.00 49.72 208 ASP A CA 1
ATOM 1665 C C . ASP A 1 208 ? 44.626 -5.099 -2.451 1.00 49.72 208 ASP A C 1
ATOM 1667 O O . ASP A 1 208 ? 44.039 -4.606 -3.424 1.00 49.72 208 ASP A O 1
ATOM 1671 N N . PRO A 1 209 ? 45.050 -4.296 -1.449 1.00 46.34 209 PRO A N 1
ATOM 1672 C CA . PRO A 1 209 ? 44.645 -2.889 -1.315 1.00 46.34 209 PRO A CA 1
ATOM 1673 C C . PRO A 1 209 ? 45.155 -1.968 -2.437 1.00 46.34 209 PRO A C 1
ATOM 1675 O O . PRO A 1 209 ? 44.747 -0.809 -2.518 1.00 46.34 209 PRO A O 1
ATOM 1678 N N . ALA A 1 210 ? 46.060 -2.457 -3.290 1.00 47.59 210 ALA A N 1
ATOM 1679 C CA . ALA A 1 210 ? 46.717 -1.682 -4.338 1.00 47.59 210 ALA A CA 1
ATOM 1680 C C . ALA A 1 210 ? 45.971 -1.668 -5.689 1.00 47.59 210 ALA A C 1
ATOM 1682 O O . ALA A 1 210 ? 46.379 -0.922 -6.577 1.00 47.59 210 ALA A O 1
ATOM 1683 N N . SER A 1 211 ? 44.890 -2.445 -5.863 1.00 45.62 211 SER A N 1
ATOM 1684 C CA . SER A 1 211 ? 44.165 -2.548 -7.149 1.00 45.62 211 SER A CA 1
ATOM 1685 C C . SER A 1 211 ? 42.743 -1.971 -7.148 1.00 45.62 211 SER A C 1
ATOM 1687 O O . SER A 1 211 ? 41.995 -2.177 -8.100 1.00 45.62 211 SER A O 1
ATOM 1689 N N . SER A 1 212 ? 42.359 -1.205 -6.119 1.00 42.16 212 SER A N 1
ATOM 1690 C CA . SER A 1 212 ? 41.035 -0.571 -6.055 1.00 42.16 212 SER A CA 1
ATOM 1691 C C . SER A 1 212 ? 40.910 0.620 -7.020 1.00 42.16 212 SER A C 1
ATOM 1693 O O . SER A 1 212 ? 40.843 1.786 -6.631 1.00 42.16 212 SER A O 1
ATOM 1695 N N . THR A 1 213 ? 40.829 0.344 -8.322 1.00 39.00 213 THR A N 1
ATOM 1696 C CA . THR A 1 213 ? 40.125 1.246 -9.234 1.00 39.00 213 THR A CA 1
ATOM 1697 C C . THR A 1 213 ? 38.665 1.227 -8.814 1.00 39.00 213 THR A C 1
ATOM 1699 O O . THR A 1 213 ? 37.965 0.237 -9.016 1.00 39.00 213 THR A O 1
ATOM 1702 N N . GLY A 1 214 ? 38.229 2.299 -8.155 1.00 39.22 214 GLY A N 1
ATOM 1703 C CA . GLY A 1 214 ? 36.843 2.513 -7.765 1.00 39.22 214 GLY A CA 1
ATOM 1704 C C . GLY A 1 214 ? 35.938 2.657 -8.984 1.00 39.22 214 GLY A C 1
ATOM 1705 O O . GLY A 1 214 ? 35.484 3.753 -9.298 1.00 39.22 214 GLY A O 1
ATOM 1706 N N . GLU A 1 215 ? 35.650 1.555 -9.665 1.00 39.47 215 GLU A N 1
ATOM 1707 C CA . GLU A 1 215 ? 34.485 1.458 -10.525 1.00 39.47 215 GLU A CA 1
ATOM 1708 C C . GLU A 1 215 ? 33.283 1.309 -9.600 1.00 39.47 215 GLU A C 1
ATOM 1710 O O . GLU A 1 215 ? 32.974 0.229 -9.092 1.00 39.47 215 GLU A O 1
ATOM 1715 N N . SER A 1 216 ? 32.630 2.443 -9.333 1.00 38.72 216 SER A N 1
ATOM 1716 C CA . SER A 1 216 ? 31.252 2.463 -8.855 1.00 38.72 216 SER A CA 1
ATOM 1717 C C . SER A 1 216 ? 30.485 1.409 -9.644 1.00 38.72 216 SER A C 1
ATOM 1719 O O . SER A 1 216 ? 30.430 1.492 -10.871 1.00 38.72 216 SER A O 1
ATOM 1721 N N . ALA A 1 217 ? 29.964 0.392 -8.956 1.00 44.00 217 ALA A N 1
ATOM 1722 C CA . ALA A 1 217 ? 29.146 -0.650 -9.552 1.00 44.00 217 ALA A CA 1
ATOM 1723 C C . ALA A 1 217 ? 27.858 -0.008 -10.082 1.00 44.00 217 ALA A C 1
ATOM 1725 O O . ALA A 1 217 ? 26.813 -0.013 -9.431 1.00 44.00 217 ALA A O 1
ATOM 1726 N N . ALA A 1 218 ? 27.952 0.605 -11.259 1.00 49.66 218 ALA A N 1
ATOM 1727 C CA . ALA A 1 218 ? 26.820 1.080 -12.007 1.00 49.66 218 ALA A CA 1
ATOM 1728 C C . ALA A 1 218 ? 26.011 -0.168 -12.353 1.00 49.66 218 ALA A C 1
ATOM 1730 O O . ALA A 1 218 ? 26.424 -0.990 -13.170 1.00 49.66 218 ALA A O 1
ATOM 1731 N N . SER A 1 219 ? 24.880 -0.345 -11.670 1.00 51.31 219 SER A N 1
ATOM 1732 C CA . SER A 1 219 ? 23.837 -1.265 -12.106 1.00 51.31 219 SER A CA 1
ATOM 1733 C C . SER A 1 219 ? 23.391 -0.798 -13.489 1.00 51.31 219 SER A C 1
ATOM 1735 O O . SER A 1 219 ? 22.581 0.119 -13.627 1.00 51.31 219 SER A O 1
ATOM 1737 N N . MET A 1 220 ? 24.028 -1.342 -14.520 1.00 68.88 220 MET A N 1
ATOM 1738 C CA . MET A 1 220 ? 23.778 -0.980 -15.901 1.00 68.88 220 MET A CA 1
ATOM 1739 C C . MET A 1 220 ? 22.819 -2.003 -16.480 1.00 68.88 220 MET A C 1
ATOM 1741 O O . MET A 1 220 ? 23.174 -3.160 -16.703 1.00 68.88 220 MET A O 1
ATOM 1745 N N . VAL A 1 221 ? 21.588 -1.559 -16.719 1.00 77.25 221 VAL A N 1
ATOM 1746 C CA . VAL A 1 221 ? 20.642 -2.278 -17.573 1.00 77.25 221 VAL A CA 1
ATOM 1747 C C . VAL A 1 221 ? 21.352 -2.561 -18.911 1.00 77.25 221 VAL A C 1
ATOM 1749 O O . VAL A 1 221 ? 21.902 -1.626 -19.501 1.00 77.25 221 VAL A O 1
ATOM 1752 N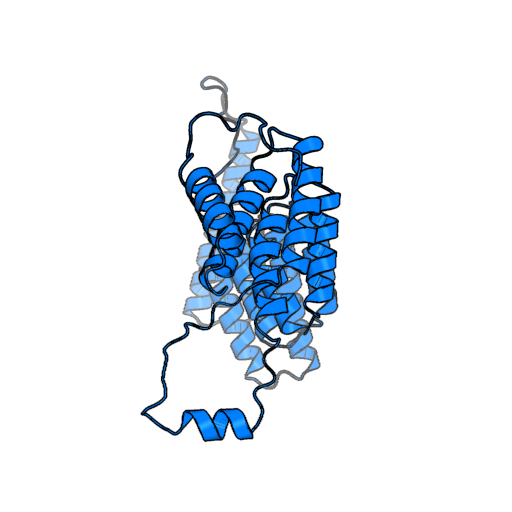 N . PRO A 1 222 ? 21.411 -3.820 -19.385 1.00 81.62 222 PRO A N 1
ATOM 1753 C CA . PRO A 1 222 ? 22.104 -4.161 -20.620 1.00 81.62 222 PRO A CA 1
ATOM 1754 C C . PRO A 1 222 ? 21.537 -3.411 -21.827 1.00 81.62 222 PRO A C 1
ATOM 1756 O O . PRO A 1 222 ? 20.337 -3.161 -21.906 1.00 81.62 222 PRO A O 1
ATOM 1759 N N . THR A 1 223 ? 22.378 -3.134 -22.825 1.00 79.06 223 THR A N 1
ATOM 1760 C CA . THR A 1 223 ? 21.988 -2.393 -24.039 1.00 79.06 223 THR A CA 1
ATOM 1761 C C . THR A 1 223 ? 20.822 -3.041 -24.788 1.00 79.06 223 THR A C 1
ATOM 1763 O O . THR A 1 223 ? 19.988 -2.338 -25.352 1.00 79.06 223 THR A O 1
ATOM 1766 N N . TRP A 1 224 ? 20.742 -4.377 -24.799 1.00 84.06 224 TRP A N 1
ATOM 1767 C CA . TRP A 1 224 ? 19.630 -5.089 -25.437 1.00 84.06 224 TRP A CA 1
ATOM 1768 C C . TRP A 1 224 ? 18.300 -4.826 -24.715 1.00 84.06 224 TRP A C 1
ATOM 1770 O O . TRP A 1 224 ? 17.307 -4.566 -25.384 1.00 84.06 224 TRP A O 1
ATOM 1780 N N . ALA A 1 225 ? 18.302 -4.796 -23.378 1.00 86.50 225 ALA A N 1
ATOM 1781 C CA . ALA A 1 225 ? 17.118 -4.502 -22.575 1.00 86.50 225 ALA A CA 1
ATOM 1782 C C . ALA A 1 225 ? 16.715 -3.030 -22.730 1.00 86.50 225 ALA A C 1
ATOM 1784 O O . ALA A 1 225 ? 15.547 -2.729 -22.938 1.00 86.50 225 ALA A O 1
ATOM 1785 N N . LEU A 1 226 ? 17.687 -2.107 -22.749 1.00 85.81 226 LEU A N 1
ATOM 1786 C CA . LEU A 1 226 ? 17.418 -0.701 -23.070 1.00 85.81 226 LEU A CA 1
ATOM 1787 C C . LEU A 1 226 ? 16.748 -0.551 -24.444 1.00 85.81 226 LEU A C 1
ATOM 1789 O O . LEU A 1 226 ? 15.800 0.216 -24.572 1.00 85.81 226 LEU A O 1
ATOM 1793 N N . ARG A 1 227 ? 17.199 -1.293 -25.466 1.00 86.56 227 ARG A N 1
ATOM 1794 C CA . ARG A 1 227 ? 16.591 -1.265 -26.808 1.00 86.56 227 ARG A CA 1
ATOM 1795 C C . ARG A 1 227 ? 15.134 -1.736 -26.795 1.00 86.56 227 ARG A C 1
ATOM 1797 O O . ARG A 1 227 ? 14.311 -1.135 -27.480 1.00 86.56 227 ARG A O 1
ATOM 1804 N N . GLU A 1 228 ? 14.816 -2.776 -26.030 1.00 90.81 228 GLU A N 1
ATOM 1805 C CA . GLU A 1 228 ? 13.432 -3.236 -25.858 1.00 90.81 228 GLU A CA 1
ATOM 1806 C C . GLU A 1 228 ? 12.567 -2.164 -25.175 1.00 90.81 228 GLU A C 1
ATOM 1808 O O . GLU A 1 228 ? 11.477 -1.863 -25.665 1.00 90.81 228 GLU A O 1
ATOM 1813 N N . GLU A 1 229 ? 13.076 -1.506 -24.127 1.00 92.44 229 GLU A N 1
ATOM 1814 C CA . GLU A 1 229 ? 12.362 -0.408 -23.457 1.00 92.44 229 GLU A CA 1
ATOM 1815 C C . GLU A 1 229 ? 12.153 0.816 -24.361 1.00 92.44 229 GLU A C 1
ATOM 1817 O O . GLU A 1 229 ? 11.088 1.435 -24.317 1.00 92.44 229 GLU A O 1
ATOM 1822 N N . TYR A 1 230 ? 13.128 1.159 -25.213 1.00 91.69 230 TYR A N 1
ATOM 1823 C CA . TYR A 1 230 ? 12.951 2.212 -26.219 1.00 91.69 230 TYR A CA 1
ATOM 1824 C C . TYR A 1 230 ? 11.840 1.855 -27.213 1.00 91.69 230 TYR A C 1
ATOM 1826 O O . TYR A 1 230 ? 11.016 2.707 -27.541 1.00 91.69 230 TYR A O 1
ATOM 1834 N N . GLY A 1 2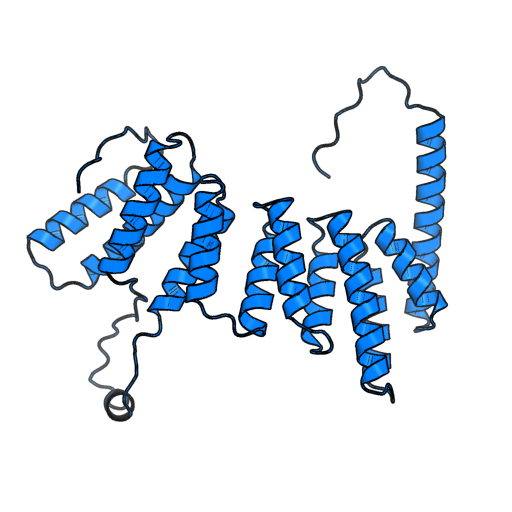31 ? 11.760 0.591 -27.640 1.00 90.75 231 GLY A N 1
ATOM 1835 C CA . GLY A 1 231 ? 10.657 0.113 -28.475 1.00 90.75 231 GLY A CA 1
ATOM 1836 C C . GLY A 1 231 ? 9.299 0.241 -27.778 1.00 90.75 231 GLY A C 1
ATOM 1837 O O . GLY A 1 231 ? 8.334 0.711 -28.383 1.00 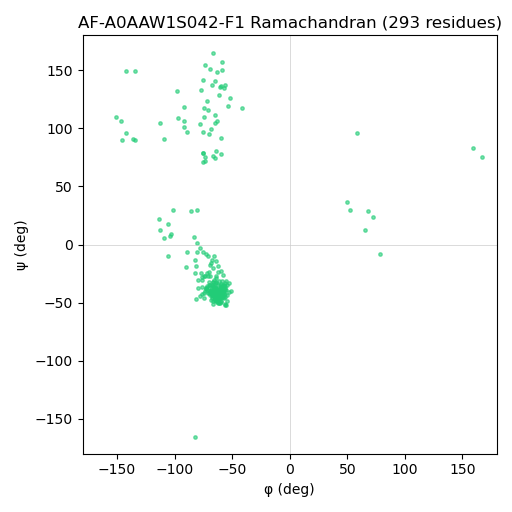90.75 231 GLY A O 1
ATOM 1838 N N . LEU A 1 232 ? 9.228 -0.121 -26.493 1.00 91.06 232 LEU A N 1
ATOM 1839 C CA . LEU A 1 232 ? 8.009 -0.024 -25.687 1.00 91.06 232 LEU A CA 1
ATOM 1840 C C . LEU A 1 232 ? 7.544 1.430 -25.517 1.00 91.06 232 LEU A C 1
ATOM 1842 O O . LEU A 1 232 ? 6.371 1.739 -25.732 1.00 91.06 232 LEU A O 1
ATOM 1846 N N . VAL A 1 233 ? 8.451 2.339 -25.152 1.00 91.75 233 VAL A N 1
ATOM 1847 C CA . VAL A 1 233 ? 8.098 3.747 -24.918 1.00 91.75 233 VAL A CA 1
ATOM 1848 C C . VAL A 1 233 ? 7.750 4.477 -26.219 1.00 91.75 233 VAL A C 1
ATOM 1850 O O . VAL A 1 233 ? 6.837 5.300 -26.237 1.00 91.75 233 VAL A O 1
ATOM 1853 N N . GLN A 1 234 ? 8.384 4.105 -27.335 1.00 90.06 234 GLN A N 1
ATOM 1854 C CA . GLN A 1 234 ? 8.059 4.635 -28.657 1.00 90.06 234 GLN A CA 1
ATOM 1855 C C . GLN A 1 234 ? 6.623 4.291 -29.079 1.00 90.06 234 GLN A C 1
ATOM 1857 O O . GLN A 1 234 ? 5.912 5.147 -29.606 1.00 90.06 234 GLN A O 1
ATOM 1862 N N . GLN A 1 235 ? 6.160 3.065 -28.813 1.00 88.62 235 GLN A N 1
ATOM 1863 C CA . GLN A 1 235 ? 4.764 2.687 -29.063 1.00 88.62 235 GLN A CA 1
ATOM 1864 C C . GLN A 1 235 ? 3.785 3.530 -28.233 1.00 88.62 235 GLN A C 1
ATOM 1866 O O . GLN A 1 235 ? 2.737 3.936 -28.745 1.00 88.62 235 GLN A O 1
ATOM 1871 N N . ALA A 1 236 ? 4.138 3.839 -26.982 1.00 89.31 236 ALA A N 1
ATOM 1872 C CA . ALA A 1 236 ? 3.323 4.683 -26.113 1.00 89.31 236 ALA A CA 1
ATOM 1873 C C . ALA A 1 236 ? 3.193 6.115 -26.666 1.00 89.31 236 ALA A C 1
ATOM 1875 O O . ALA A 1 236 ? 2.078 6.619 -26.778 1.00 89.31 236 ALA A O 1
ATOM 1876 N N . PHE A 1 237 ? 4.298 6.726 -27.113 1.00 85.19 237 PHE A N 1
ATOM 1877 C CA . PHE A 1 237 ? 4.300 8.069 -27.717 1.00 85.19 237 PHE A CA 1
ATOM 1878 C C . PHE A 1 237 ? 3.411 8.194 -28.944 1.00 85.19 237 PHE A C 1
ATOM 1880 O O . PHE A 1 237 ? 2.732 9.202 -29.124 1.00 85.19 237 PHE A O 1
ATOM 1887 N N . PHE A 1 238 ? 3.426 7.176 -29.804 1.00 86.19 238 PHE A N 1
ATOM 1888 C CA . PHE A 1 238 ? 2.589 7.175 -30.998 1.00 86.19 238 PHE A CA 1
ATOM 1889 C C . PHE A 1 238 ? 1.116 6.967 -30.701 1.00 86.19 238 PHE A C 1
ATOM 1891 O O . PHE A 1 238 ? 0.274 7.375 -31.499 1.00 86.19 238 PHE A O 1
ATOM 1898 N N . THR A 1 239 ? 0.813 6.329 -29.575 1.00 86.75 239 THR A N 1
ATOM 1899 C CA . THR A 1 239 ? -0.562 6.079 -29.157 1.00 86.75 239 THR A CA 1
ATOM 1900 C C . THR A 1 239 ? -1.159 7.318 -28.492 1.00 86.75 239 THR A C 1
ATOM 1902 O O . THR A 1 239 ? -2.267 7.715 -28.848 1.00 86.75 239 THR A O 1
ATOM 1905 N N . ASP A 1 240 ? -0.426 7.953 -27.572 1.00 85.50 240 ASP A N 1
ATOM 1906 C CA . ASP A 1 240 ? -0.824 9.212 -26.937 1.00 85.50 240 ASP A CA 1
ATOM 1907 C C . ASP A 1 240 ? 0.393 10.133 -26.716 1.00 85.50 240 ASP A C 1
ATOM 1909 O O . ASP A 1 240 ? 1.093 10.024 -25.705 1.00 85.50 240 ASP A O 1
ATOM 1913 N N . PRO A 1 241 ? 0.662 11.080 -27.633 1.00 87.81 241 PRO A N 1
ATOM 1914 C CA . PRO A 1 241 ? 1.808 11.976 -27.508 1.00 87.81 241 PRO A CA 1
ATOM 1915 C C . PRO A 1 241 ? 1.665 12.986 -26.360 1.00 87.81 241 PRO A C 1
ATOM 1917 O O . PRO A 1 241 ? 2.670 13.563 -25.941 1.00 87.81 241 PRO A O 1
ATOM 1920 N N . ALA A 1 242 ? 0.451 13.220 -25.844 1.00 88.12 242 ALA A N 1
ATOM 1921 C CA . ALA A 1 242 ? 0.219 14.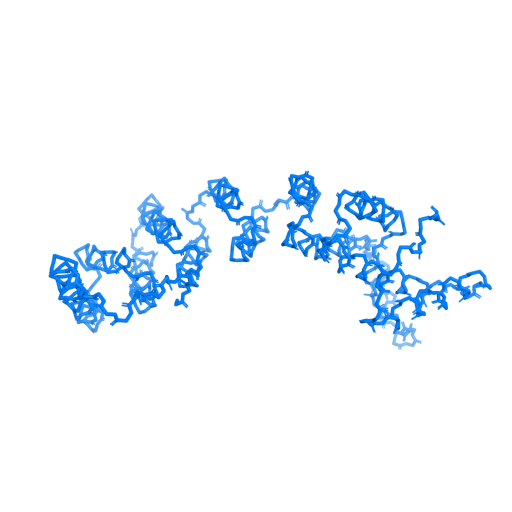139 -24.730 1.00 88.12 242 ALA A CA 1
ATOM 1922 C C . ALA A 1 242 ? 0.493 13.492 -23.359 1.00 88.12 242 ALA A C 1
ATOM 1924 O O . ALA A 1 242 ? 0.595 14.200 -22.350 1.00 88.12 242 ALA A O 1
ATOM 1925 N N . ASP A 1 243 ? 0.625 12.166 -23.308 1.00 86.69 243 ASP A N 1
ATOM 1926 C CA . ASP A 1 243 ? 0.872 11.430 -22.078 1.00 86.69 243 ASP A CA 1
ATOM 1927 C C . ASP A 1 243 ? 2.311 11.590 -21.583 1.00 86.69 243 ASP A C 1
ATOM 1929 O O . ASP A 1 243 ? 3.272 11.026 -22.108 1.00 86.69 243 ASP A O 1
ATOM 1933 N N . GLN A 1 244 ? 2.457 12.322 -20.484 1.00 90.25 244 GLN A N 1
ATOM 1934 C CA . GLN A 1 244 ? 3.749 12.595 -19.862 1.00 90.25 244 GLN A CA 1
ATOM 1935 C C . GLN A 1 244 ? 4.419 11.346 -19.275 1.00 90.25 244 GLN A C 1
ATOM 1937 O O . GLN A 1 244 ? 5.629 11.358 -19.054 1.00 90.25 244 GLN A O 1
ATOM 1942 N N . SER A 1 245 ? 3.672 10.272 -19.005 1.00 91.38 245 SER A N 1
ATOM 1943 C CA . SER A 1 245 ? 4.192 9.099 -18.296 1.00 91.38 245 SER A CA 1
ATOM 1944 C C . SER A 1 245 ? 5.294 8.403 -19.087 1.00 91.38 245 SER A C 1
ATOM 1946 O O . SER A 1 245 ? 6.382 8.163 -18.559 1.00 91.38 245 SER A O 1
ATOM 1948 N N . ALA A 1 246 ? 5.031 8.160 -20.371 1.00 91.25 246 ALA A N 1
ATOM 1949 C CA . ALA A 1 246 ? 6.004 7.603 -21.296 1.00 91.25 246 ALA A CA 1
ATOM 1950 C C . ALA A 1 246 ? 7.207 8.547 -21.469 1.00 91.25 246 ALA A C 1
ATOM 1952 O O . ALA A 1 246 ? 8.349 8.096 -21.483 1.00 91.25 246 ALA A O 1
ATOM 1953 N N . TRP A 1 247 ? 6.986 9.868 -21.526 1.00 89.75 247 TRP A N 1
ATOM 1954 C CA . TRP A 1 247 ? 8.072 10.836 -21.751 1.00 89.75 247 TRP A CA 1
ATOM 1955 C C . TRP A 1 247 ? 9.032 10.896 -20.564 1.00 89.75 247 TRP A C 1
ATOM 1957 O O . TRP A 1 247 ? 10.253 10.911 -20.737 1.00 89.75 247 TRP A O 1
ATOM 1967 N N . LEU A 1 248 ? 8.489 10.864 -19.347 1.00 91.06 248 LEU A N 1
ATOM 1968 C CA . LEU A 1 248 ? 9.277 10.784 -18.121 1.00 91.06 248 LEU A CA 1
ATOM 1969 C C . LEU A 1 248 ? 10.069 9.471 -18.047 1.00 91.06 248 LEU A C 1
ATOM 1971 O O . LEU A 1 248 ? 11.233 9.482 -17.643 1.00 91.06 248 LEU A O 1
ATOM 1975 N N . TYR A 1 249 ? 9.470 8.357 -18.473 1.00 92.56 249 TYR A N 1
ATOM 1976 C CA . TYR A 1 249 ? 10.152 7.066 -18.540 1.00 92.56 249 TYR A CA 1
ATOM 1977 C C . TYR A 1 249 ? 11.285 7.057 -19.579 1.00 92.56 249 TYR A C 1
ATOM 1979 O O . TYR A 1 249 ? 12.400 6.639 -19.276 1.00 92.56 249 TYR A O 1
ATOM 1987 N N . HIS A 1 250 ? 11.052 7.603 -20.771 1.00 91.19 250 HIS A N 1
ATOM 1988 C CA . HIS A 1 250 ? 12.080 7.765 -21.800 1.00 91.19 250 HIS A CA 1
ATOM 1989 C C . HIS A 1 250 ? 13.246 8.626 -21.324 1.00 91.19 250 HIS A C 1
ATOM 1991 O O . HIS A 1 250 ? 14.402 8.250 -21.496 1.00 91.19 250 HIS A O 1
ATOM 1997 N N . ARG A 1 251 ? 12.969 9.741 -20.638 1.00 88.62 251 ARG A N 1
ATOM 1998 C CA . ARG A 1 251 ? 14.025 10.565 -20.038 1.00 88.62 251 ARG A CA 1
ATOM 1999 C C . ARG A 1 251 ? 14.884 9.765 -19.054 1.00 88.62 251 ARG A C 1
ATOM 2001 O O . ARG A 1 251 ? 16.101 9.941 -19.012 1.00 88.62 251 ARG A O 1
ATOM 2008 N N . TRP A 1 252 ? 14.271 8.872 -18.280 1.00 89.38 252 TRP A N 1
ATOM 2009 C CA . TRP A 1 252 ? 15.009 7.955 -17.414 1.00 89.38 252 TRP A CA 1
ATOM 2010 C C . TRP A 1 252 ? 15.871 6.957 -18.215 1.00 89.38 252 TRP A C 1
ATOM 2012 O O . TRP A 1 252 ? 17.031 6.750 -17.850 1.00 89.38 252 TRP A O 1
ATOM 2022 N N . LEU A 1 253 ? 15.375 6.411 -19.336 1.00 88.56 253 LEU A N 1
ATOM 2023 C CA . LEU A 1 253 ? 16.156 5.542 -20.236 1.00 88.56 253 LEU A CA 1
ATOM 2024 C C . LEU A 1 253 ? 17.378 6.250 -20.834 1.00 88.56 253 LEU A C 1
ATOM 2026 O O . LEU A 1 253 ? 18.456 5.650 -20.895 1.00 88.56 253 LEU A O 1
ATOM 2030 N N . LEU A 1 254 ? 17.242 7.524 -21.222 1.00 85.38 254 LEU A N 1
ATOM 2031 C CA . LEU A 1 254 ? 18.362 8.339 -21.708 1.00 85.38 254 LEU A CA 1
ATOM 2032 C C . LEU A 1 254 ? 19.456 8.449 -20.638 1.00 85.38 254 LEU A C 1
ATOM 2034 O O . LEU A 1 254 ? 20.632 8.227 -20.926 1.00 85.38 254 LEU A O 1
ATOM 2038 N N . GLY A 1 255 ? 19.072 8.691 -19.379 1.00 78.44 255 GLY A N 1
ATOM 2039 C CA . GLY A 1 255 ? 20.002 8.692 -18.245 1.00 78.44 255 GLY A CA 1
ATOM 2040 C C . GLY A 1 255 ? 20.705 7.344 -18.037 1.00 78.44 255 GLY A C 1
ATOM 2041 O O . GLY A 1 255 ? 21.917 7.304 -17.820 1.00 78.44 255 GLY A O 1
ATOM 2042 N N . GLY A 1 256 ? 19.976 6.230 -18.163 1.00 74.81 256 GLY A N 1
ATOM 2043 C CA . GLY A 1 256 ? 20.559 4.883 -18.119 1.00 74.81 256 GLY A CA 1
ATOM 2044 C C . GLY A 1 256 ? 21.521 4.603 -19.280 1.00 74.81 256 GLY A C 1
ATOM 2045 O O . GLY A 1 256 ? 22.571 3.989 -19.090 1.00 74.81 256 GLY A O 1
ATOM 2046 N N . SER A 1 257 ? 21.205 5.114 -20.469 1.00 76.19 257 SER A N 1
ATOM 2047 C CA . SER A 1 257 ? 22.044 4.991 -21.667 1.00 76.19 257 SER A CA 1
ATOM 2048 C C . SER A 1 257 ? 23.333 5.804 -21.533 1.00 76.19 257 SER A C 1
ATOM 2050 O O . SER A 1 257 ? 24.405 5.319 -21.882 1.00 76.19 257 SER A O 1
ATOM 2052 N N . LEU A 1 258 ? 23.272 7.002 -20.947 1.00 71.25 258 LEU A N 1
ATOM 2053 C CA . LEU A 1 258 ? 24.464 7.795 -20.634 1.00 71.25 258 LEU A CA 1
ATOM 2054 C C . LEU A 1 258 ? 25.396 7.100 -19.649 1.00 71.25 258 LEU A C 1
ATOM 2056 O O . LEU A 1 258 ? 26.607 7.106 -19.862 1.00 71.25 258 LEU A O 1
ATOM 2060 N N . ALA A 1 259 ? 24.853 6.472 -18.603 1.00 66.88 259 ALA A N 1
ATOM 2061 C CA . ALA A 1 259 ? 25.661 5.672 -17.686 1.00 66.88 259 ALA A CA 1
ATOM 2062 C C . ALA A 1 259 ? 26.392 4.540 -18.431 1.00 66.88 259 ALA A C 1
ATOM 2064 O O . ALA A 1 259 ? 27.551 4.260 -18.131 1.00 66.88 259 ALA A O 1
ATOM 2065 N N . HIS A 1 260 ? 25.756 3.956 -19.455 1.00 62.06 260 HIS A N 1
ATOM 2066 C CA . HIS A 1 260 ? 26.380 2.952 -20.312 1.00 62.06 260 HIS A CA 1
ATOM 2067 C C . HIS A 1 260 ? 27.522 3.507 -21.168 1.00 62.06 260 HIS A C 1
ATOM 2069 O O . HIS A 1 260 ? 28.619 2.950 -21.154 1.00 62.06 260 HIS A O 1
ATOM 2075 N N . PHE A 1 261 ? 27.312 4.630 -21.856 1.00 61.03 261 PHE A N 1
ATOM 2076 C CA . PHE A 1 261 ? 28.360 5.256 -22.671 1.00 61.03 261 PHE A CA 1
ATOM 2077 C C . PHE A 1 261 ? 29.487 5.885 -21.843 1.00 61.03 261 PHE A C 1
ATOM 2079 O O . PHE A 1 261 ? 30.601 6.022 -22.338 1.00 61.03 261 PHE A O 1
ATOM 2086 N N . ALA A 1 262 ? 29.235 6.246 -20.584 1.00 63.03 262 ALA A N 1
ATOM 2087 C CA . ALA A 1 262 ? 30.279 6.687 -19.663 1.00 63.03 262 ALA A CA 1
ATOM 2088 C C . ALA A 1 262 ? 31.206 5.540 -19.221 1.00 63.03 262 ALA A C 1
ATOM 2090 O O . ALA A 1 262 ? 32.365 5.801 -18.906 1.00 63.03 262 ALA A O 1
ATOM 2091 N N . ALA A 1 263 ? 30.708 4.298 -19.211 1.00 57.78 263 ALA A N 1
ATOM 2092 C CA . ALA A 1 263 ? 31.480 3.097 -18.891 1.00 57.78 263 ALA A CA 1
ATOM 2093 C C . ALA A 1 263 ? 32.145 2.446 -20.123 1.00 57.78 263 ALA A C 1
ATOM 2095 O O . ALA A 1 263 ? 33.088 1.670 -19.972 1.00 57.78 263 ALA A O 1
ATOM 2096 N N . ALA A 1 264 ? 31.671 2.742 -21.338 1.00 55.75 264 ALA A N 1
ATOM 2097 C CA . ALA A 1 264 ? 32.254 2.243 -22.582 1.00 55.75 264 ALA A CA 1
ATOM 2098 C C . ALA A 1 264 ? 33.559 2.982 -22.934 1.00 55.75 264 ALA A C 1
ATOM 2100 O O . ALA A 1 264 ? 33.694 4.192 -22.740 1.00 55.75 264 ALA A O 1
ATOM 2101 N N . SER A 1 265 ? 34.542 2.249 -23.456 1.00 53.12 265 SER A N 1
ATOM 2102 C CA . SER A 1 265 ? 35.892 2.729 -23.756 1.00 53.12 265 SER A CA 1
ATOM 2103 C C . SER A 1 265 ? 35.950 3.611 -25.012 1.00 53.12 265 SER A C 1
ATOM 2105 O O . SER A 1 265 ? 36.534 3.245 -26.026 1.00 53.12 265 SER A O 1
ATOM 2107 N N . GLY A 1 266 ? 35.406 4.826 -24.900 1.00 56.97 266 GLY A N 1
ATOM 2108 C CA . GLY A 1 266 ? 35.877 6.037 -25.579 1.00 56.97 266 GLY A CA 1
ATOM 2109 C C . GLY A 1 266 ? 36.056 5.981 -27.098 1.00 56.97 266 GLY A C 1
ATOM 2110 O O . GLY A 1 266 ? 36.920 6.692 -27.619 1.00 56.97 266 GLY A O 1
ATOM 2111 N N . THR A 1 267 ? 35.290 5.175 -27.838 1.00 63.38 267 THR A N 1
ATOM 2112 C CA . THR A 1 267 ? 35.358 5.254 -29.302 1.00 63.38 267 THR A CA 1
ATOM 2113 C C . THR A 1 267 ? 34.745 6.578 -29.788 1.00 63.38 267 THR A C 1
ATOM 2115 O O . THR A 1 267 ? 33.820 7.100 -29.161 1.00 63.38 267 THR A O 1
ATOM 2118 N N . PRO A 1 268 ? 35.187 7.142 -30.930 1.00 58.66 268 PRO A N 1
ATOM 2119 C CA . PRO A 1 268 ? 34.639 8.403 -31.442 1.00 58.66 268 PRO A CA 1
ATOM 2120 C C . PRO A 1 268 ? 33.117 8.373 -31.645 1.00 58.66 268 PRO A C 1
ATOM 2122 O O . PRO A 1 268 ? 32.446 9.373 -31.419 1.00 58.66 268 PRO A O 1
ATOM 2125 N N . ARG A 1 269 ? 32.563 7.210 -32.021 1.00 57.53 269 ARG A N 1
ATOM 2126 C CA . ARG A 1 269 ? 31.114 7.012 -32.180 1.00 57.53 269 ARG A CA 1
ATOM 2127 C C . ARG A 1 269 ? 30.367 7.040 -30.846 1.00 57.53 269 ARG A C 1
ATOM 2129 O O . ARG A 1 269 ? 29.292 7.625 -30.782 1.00 57.53 269 ARG A O 1
ATOM 2136 N N . GLU A 1 270 ? 30.928 6.446 -29.795 1.00 61.50 270 GLU A N 1
ATOM 2137 C CA . GLU A 1 270 ? 30.354 6.489 -28.442 1.00 61.50 270 GLU A CA 1
ATOM 2138 C C . GLU A 1 270 ? 30.447 7.896 -27.840 1.00 61.50 270 GLU A C 1
ATOM 2140 O O . GLU A 1 270 ? 29.514 8.337 -27.177 1.00 61.50 270 GLU A O 1
ATOM 2145 N N . GLY A 1 271 ? 31.521 8.636 -28.141 1.00 60.38 271 GLY A N 1
ATOM 2146 C CA . GLY A 1 271 ? 31.661 10.047 -27.772 1.00 60.38 271 GLY A CA 1
ATOM 2147 C C . GLY A 1 271 ? 30.588 10.936 -28.408 1.00 60.38 271 GLY A C 1
ATOM 2148 O O . GLY A 1 271 ? 29.955 11.725 -27.710 1.00 60.38 271 GLY A O 1
ATOM 2149 N N . THR A 1 272 ? 30.319 10.765 -29.708 1.00 65.94 272 THR A N 1
ATOM 2150 C CA . THR A 1 272 ? 29.229 11.483 -30.392 1.00 65.94 272 THR A CA 1
ATOM 2151 C C . THR A 1 272 ? 27.856 11.092 -29.842 1.00 65.94 272 THR A C 1
ATOM 2153 O O . THR A 1 272 ? 27.039 11.969 -29.580 1.00 65.94 272 THR A O 1
ATOM 2156 N N . ALA A 1 273 ? 27.601 9.798 -29.617 1.00 65.25 273 ALA A N 1
ATOM 2157 C CA . ALA A 1 273 ? 26.335 9.333 -29.046 1.00 65.25 273 ALA A CA 1
ATOM 2158 C C . ALA A 1 273 ? 26.097 9.896 -27.635 1.00 65.25 273 ALA A C 1
ATOM 2160 O O . ALA A 1 273 ? 24.992 10.330 -27.317 1.00 65.25 273 ALA A O 1
ATOM 2161 N N . ARG A 1 274 ? 27.144 9.952 -26.805 1.00 66.56 274 ARG A N 1
ATOM 2162 C CA . ARG A 1 274 ? 27.093 10.565 -25.476 1.00 66.56 274 ARG A CA 1
ATOM 2163 C C . ARG A 1 274 ? 26.752 12.054 -25.541 1.00 66.56 274 ARG A C 1
ATOM 2165 O O . ARG A 1 274 ? 25.888 12.487 -24.789 1.00 66.56 274 ARG A O 1
ATOM 2172 N N . GLN A 1 275 ? 27.393 12.811 -26.431 1.00 66.31 275 GLN A N 1
ATOM 2173 C CA . GLN A 1 275 ? 27.126 14.242 -26.584 1.00 66.31 275 GLN A CA 1
ATOM 2174 C C . GLN A 1 275 ? 25.662 14.504 -26.973 1.00 66.31 275 GLN A C 1
ATOM 2176 O O . GLN A 1 275 ? 25.012 15.341 -26.356 1.00 66.31 275 GLN A O 1
ATOM 2181 N N . VAL A 1 276 ? 25.122 13.739 -27.929 1.00 70.94 276 VAL A N 1
ATOM 2182 C CA . VAL A 1 276 ? 23.709 13.843 -28.335 1.00 70.94 276 VAL A CA 1
ATOM 2183 C C . VAL A 1 276 ? 22.779 13.569 -27.151 1.00 70.94 276 VAL A C 1
ATOM 2185 O O . VAL A 1 276 ? 21.860 14.335 -26.893 1.00 70.94 276 VAL A O 1
ATOM 2188 N N . LEU A 1 277 ? 23.040 12.514 -26.376 1.00 69.12 277 LEU A N 1
ATOM 2189 C CA . LEU A 1 277 ? 22.236 12.191 -25.195 1.00 69.12 277 LEU A CA 1
ATOM 2190 C C . LEU A 1 277 ? 22.327 13.262 -24.089 1.00 69.12 277 LEU A C 1
ATOM 2192 O O . LEU A 1 277 ? 21.340 13.517 -23.399 1.00 69.12 277 LEU A O 1
ATOM 2196 N N . GLU A 1 278 ? 23.498 13.878 -23.897 1.00 71.75 278 GLU A N 1
ATOM 2197 C CA . GLU A 1 278 ? 23.688 14.989 -22.955 1.00 71.75 278 GLU A CA 1
ATOM 2198 C C . GLU A 1 278 ? 22.909 16.242 -23.401 1.00 71.75 278 GLU A C 1
ATOM 2200 O O . GLU A 1 278 ? 22.270 16.886 -22.566 1.00 71.75 278 GLU A O 1
ATOM 2205 N N . GLU A 1 279 ? 22.894 16.550 -24.702 1.00 71.56 279 GLU A N 1
ATOM 2206 C CA . GLU A 1 279 ? 22.116 17.648 -25.295 1.00 71.56 279 GLU A CA 1
ATOM 2207 C C . GLU A 1 279 ? 20.597 17.420 -25.150 1.00 71.56 279 GLU A C 1
ATOM 2209 O O . GLU A 1 279 ? 19.881 18.315 -24.692 1.00 71.56 279 GLU A O 1
ATOM 2214 N N . GLU A 1 280 ? 20.115 16.203 -25.425 1.00 71.44 280 GLU A N 1
ATOM 2215 C CA . GLU A 1 280 ? 18.707 15.805 -25.247 1.00 71.44 280 GLU A CA 1
ATOM 2216 C C . GLU A 1 280 ? 18.244 15.920 -23.782 1.00 71.44 280 GLU A C 1
ATOM 2218 O O . GLU A 1 280 ? 17.136 16.376 -23.497 1.00 71.44 280 GLU A O 1
ATOM 2223 N N . LEU A 1 281 ? 19.094 15.566 -22.810 1.00 65.62 281 LEU A N 1
ATOM 2224 C CA . LEU A 1 281 ? 18.766 15.733 -21.387 1.00 65.62 281 LEU A CA 1
ATOM 2225 C C . LEU A 1 281 ? 18.814 17.189 -20.905 1.00 65.62 281 LEU A C 1
ATOM 2227 O O . LEU A 1 281 ? 18.136 17.517 -19.920 1.00 65.62 281 LEU A O 1
ATOM 2231 N N . ALA A 1 282 ? 19.627 18.032 -21.548 1.00 68.00 282 ALA A N 1
ATOM 2232 C CA . ALA A 1 282 ? 19.761 19.454 -21.237 1.00 68.00 282 ALA A CA 1
ATOM 2233 C C . ALA A 1 282 ? 18.587 20.287 -21.780 1.00 68.00 282 ALA A C 1
ATOM 2235 O O . ALA A 1 282 ? 18.277 21.342 -21.220 1.00 68.00 282 ALA A O 1
ATOM 2236 N N . CYS A 1 283 ? 17.903 19.802 -22.819 1.00 60.38 283 CYS A N 1
ATOM 2237 C CA . CYS A 1 283 ? 16.707 20.420 -23.385 1.00 60.38 283 CYS A CA 1
ATOM 2238 C C . 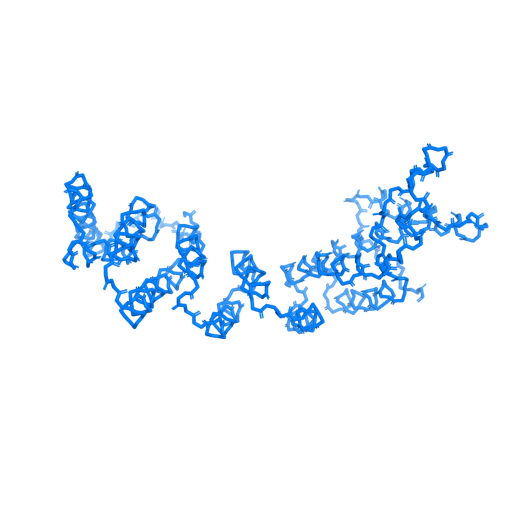CYS A 1 283 ? 15.483 20.212 -22.462 1.00 60.38 283 CYS A C 1
ATOM 2240 O O . CYS A 1 283 ? 14.629 19.356 -22.676 1.00 60.38 283 CYS A O 1
ATOM 2242 N N . GLY A 1 284 ? 15.418 20.952 -21.352 1.00 47.12 284 GLY A N 1
ATOM 2243 C CA . GLY A 1 284 ? 14.282 20.949 -20.424 1.00 47.12 284 GLY A CA 1
ATOM 2244 C C . GLY A 1 284 ? 13.304 22.112 -20.643 1.00 47.12 284 GLY A C 1
ATOM 2245 O O . GLY A 1 284 ? 13.720 23.265 -20.666 1.00 47.12 284 GLY A O 1
ATOM 2246 N N . ASP A 1 285 ? 12.007 21.784 -20.695 1.00 47.53 285 ASP A N 1
ATOM 2247 C CA . ASP A 1 285 ? 10.798 22.627 -20.537 1.00 47.53 285 ASP A CA 1
ATOM 2248 C C . ASP A 1 285 ? 10.300 23.524 -21.687 1.00 47.53 285 ASP A C 1
ATOM 2250 O O . ASP A 1 285 ? 9.167 24.007 -21.612 1.00 47.53 285 ASP A O 1
ATOM 2254 N N . SER A 1 286 ? 11.023 23.687 -22.794 1.00 40.53 286 SER A N 1
ATOM 2255 C CA . SER A 1 286 ? 10.477 24.349 -23.991 1.00 40.53 286 SER A CA 1
ATOM 2256 C C . SER A 1 286 ? 10.334 23.352 -25.134 1.00 40.53 286 SER A C 1
ATOM 2258 O O . SER A 1 286 ? 11.324 22.993 -25.760 1.00 40.53 286 SER A O 1
ATOM 2260 N N . THR A 1 287 ? 9.088 22.943 -25.400 1.00 41.53 287 THR A N 1
ATOM 2261 C CA . THR A 1 287 ? 8.650 22.156 -26.569 1.00 41.53 287 THR A CA 1
ATOM 2262 C C . THR A 1 287 ? 9.334 20.797 -26.734 1.00 41.53 287 THR A C 1
ATOM 2264 O O . THR A 1 287 ? 10.367 20.677 -27.380 1.00 41.53 287 THR A O 1
ATOM 2267 N N . ILE A 1 288 ? 8.672 19.744 -26.236 1.00 43.97 288 ILE A N 1
ATOM 2268 C CA . ILE A 1 288 ? 8.835 18.381 -26.760 1.00 43.97 288 ILE A CA 1
ATOM 2269 C C . ILE A 1 288 ? 8.255 18.402 -28.184 1.00 43.97 288 ILE A C 1
ATOM 2271 O O . ILE A 1 288 ? 7.104 18.032 -28.411 1.00 43.97 288 ILE A O 1
ATOM 2275 N N . GLU A 1 289 ? 8.996 18.965 -29.137 1.00 36.16 289 GLU A N 1
ATOM 2276 C CA . GLU A 1 289 ? 8.702 18.783 -30.550 1.00 36.16 289 GLU A CA 1
ATOM 2277 C C . GLU A 1 289 ? 9.193 17.399 -30.964 1.00 36.16 289 GLU A C 1
ATOM 2279 O O . GLU A 1 289 ? 10.286 16.955 -30.617 1.00 36.16 289 GLU A O 1
ATOM 2284 N N . CYS A 1 290 ? 8.306 16.703 -31.668 1.00 39.09 290 CYS A N 1
ATOM 2285 C CA . CYS A 1 290 ? 8.477 15.378 -32.239 1.00 39.09 290 CYS A CA 1
ATOM 2286 C C . CYS A 1 290 ? 9.648 15.362 -33.238 1.00 39.09 290 CYS A C 1
ATOM 2288 O O . CYS A 1 290 ? 9.457 15.366 -34.451 1.00 39.09 290 CYS A O 1
ATOM 2290 N N . THR A 1 291 ? 10.876 15.321 -32.745 1.00 38.00 291 THR A N 1
ATOM 2291 C CA . THR A 1 291 ? 12.067 15.077 -33.553 1.00 38.00 291 THR A CA 1
ATOM 2292 C C . THR A 1 291 ? 12.910 14.062 -32.820 1.00 38.00 291 THR A C 1
ATOM 2294 O O . THR A 1 291 ? 13.681 14.411 -31.949 1.00 38.00 291 THR A O 1
ATOM 2297 N N . VAL A 1 292 ? 12.659 12.789 -33.118 1.00 42.41 292 VAL A N 1
ATOM 2298 C CA . VAL A 1 292 ? 13.629 11.764 -33.544 1.00 42.41 292 VAL A CA 1
ATOM 2299 C C . VAL A 1 292 ? 12.895 10.428 -33.430 1.00 42.41 292 VAL A C 1
ATOM 2301 O O . VAL A 1 292 ? 13.062 9.628 -32.517 1.00 42.41 292 VAL A O 1
ATOM 2304 N N . ILE A 1 293 ? 12.014 10.207 -34.400 1.00 35.59 293 ILE A N 1
ATOM 2305 C CA . ILE A 1 293 ? 11.600 8.869 -34.799 1.00 35.59 293 ILE A CA 1
ATOM 2306 C C . ILE A 1 293 ? 12.608 8.506 -35.876 1.00 35.59 293 ILE A C 1
ATOM 2308 O O . ILE A 1 293 ? 12.476 9.019 -36.982 1.00 35.59 293 ILE A O 1
ATOM 2312 N N . ASN A 1 294 ? 13.663 7.779 -35.519 1.00 31.11 294 ASN A N 1
ATOM 2313 C CA . ASN A 1 294 ? 14.501 6.929 -36.379 1.00 31.11 294 ASN A CA 1
ATOM 2314 C C . ASN A 1 294 ? 15.848 6.720 -35.674 1.00 31.11 294 ASN A C 1
ATOM 2316 O O . ASN A 1 294 ? 16.823 7.420 -35.952 1.00 31.11 294 ASN A O 1
ATOM 2320 N N . TRP A 1 295 ? 15.866 5.746 -34.766 1.00 33.66 295 TRP A N 1
ATOM 2321 C CA . TRP A 1 295 ? 17.058 5.003 -34.366 1.00 33.66 295 TRP A CA 1
ATOM 2322 C C . TRP A 1 295 ? 16.901 3.562 -34.846 1.00 33.66 295 TRP A C 1
ATOM 2324 O O . TRP A 1 295 ? 15.766 3.042 -34.739 1.00 33.66 295 TRP A O 1
#

pLDDT: mean 83.29, std 17.42, range [31.11, 98.25]

InterPro domains:
  IPR002088 Protein prenyltransferase, alpha subunit [PF01239] (46-74)
  IPR002088 Protein prenyltransferase, alpha subunit [PF01239] (91-120)
  IPR002088 Protein prenyltransferase, alpha subunit [PF01239] (126-153)
  IPR002088 Protein prenyltransferase, alpha subunit [PF01239] (163-191)
  IPR002088 Protein prenyltransferase, alpha subunit [PF01239] (227-254)
  IPR002088 Protein prenyltransferase, alpha subunit [PS51147] (44-78)
  IPR002088 Protein prenyltransferase, alpha subunit [PS51147] (89-123)
  IPR002088 Protein prenyltransferase, alpha subunit [PS51147] (124-158)
  IPR002088 Protein prenyltransferase, alpha subunit [PS51147] (159-193)
  IPR002088 Protein prenyltransferase, alpha subunit [PS51147] (225-259)

Solvent-accessible surface area (backbone atoms only — not comparable to full-atom values): 17152 Å² total; per-residue (Å²): 144,74,91,73,79,78,75,66,93,86,62,80,78,55,67,66,59,53,51,50,50,50,53,51,50,56,50,50,54,51,36,52,53,53,42,52,53,32,52,76,67,68,48,70,47,72,66,48,51,51,45,35,49,57,42,31,72,73,42,41,74,49,49,69,48,55,51,50,51,50,56,39,49,55,52,46,63,72,46,90,49,50,74,71,54,43,28,52,54,44,48,56,50,46,55,50,27,49,57,27,32,76,75,38,75,83,35,65,47,28,53,51,50,40,52,55,51,56,71,68,69,48,64,73,60,67,63,51,53,58,48,42,50,58,51,31,73,74,40,61,73,40,62,62,46,56,54,48,44,56,53,49,37,62,74,67,63,57,52,65,68,60,56,47,54,48,33,52,51,48,32,75,75,35,63,71,33,44,53,31,55,55,49,44,64,60,43,49,43,58,68,40,57,64,81,66,83,77,48,74,68,54,64,64,57,69,71,47,86,88,69,75,74,83,70,72,84,70,64,56,63,50,71,69,59,52,52,52,50,53,55,54,39,52,56,37,41,76,74,42,74,85,44,59,39,38,54,58,48,48,55,49,49,51,53,54,50,45,57,49,48,71,71,44,89,76,44,73,67,50,51,52,52,41,50,54,52,52,52,61,70,66,68,71,93,76,76,95,63,96,78,81,92,82,130

Secondary structure (DSSP, 8-state):
---PPPPPTTSPPPHHHHHHHHHHHHHHHHHHHHHHHHHHTT---HHHHHHHHHHHHH-TT-HHHHHHHHHHHHHHHHTT--HHHHHHHHHHHHHHHHHHHHH-TT-HHHHHHHHHHHHTT-S-SHHHHHHHHHHHHH-TT-HHHHHHHHHHHHHHT--HHHHHHHHHHHHHH-TT-HHHHHHHHHHHHHHHTT-----HHHHHHTT-TT------------HHHHHHHHHHHHHHHHH-TT-HHHHHHHHHHHHHHHHHHHHS---HHHHHHHHHHHHHHH--SS---------